Protein AF-A0A928JJK1-F1 (afdb_monomer)

Nearest PDB structures (foldseek):
  7rft-assembly2_B  TM=6.953E-01  e=6.277E-17  Ruminococcus bromii L2-63
  4uyq-assembly1_B  TM=9.330E-01  e=3.272E-03  Acetivibrio cellulolyticus
  2ha1-assembly1_A  TM=5.913E-01  e=6.441E+00  Homo sapiens

Foldseek 3Di:
DDDDDDDDDDDDDDDDDDDDDDDDDDDPPLDQDPFQKEKEQADCVLPDFDWKFKWKDFPPDPDTLDPPPDPLGTWDDPDVRMTMHRNCVSRVDDFDPPTKMWIKMATPSGAIAAIWIDGSVNGSWYKYFPADWWQDQEDNVDIHTWIDTQPDDQQDTGHEWAQHLQQDTGGRHHPPPDALLVRLLCCQQPRPVSNCVPVPDFQAVSLVNSCQASVHALVSSVVSNVVSVHDGPHDHPPPDPDDDDDDDDDDDDDQDFQFACPLVPPLDNDLVSLVQLACVQVVNDPRRYPSSQRSQPQQPSSDSHNVSSVVSVCVNVVHDDPTHGGTDGPPPPVPDPPDPDD

Solvent-accessible surface area (backbone atoms only — not comparable to full-atom values): 20502 Å² total; per-residue (Å²): 136,89,86,80,89,82,89,83,83,90,78,84,86,87,86,87,81,92,79,90,80,94,74,96,65,93,65,80,81,83,72,74,60,95,58,66,22,42,33,37,43,60,50,77,92,68,59,93,65,90,45,46,25,53,47,43,31,49,65,96,58,95,59,57,71,61,63,87,82,31,84,56,21,51,42,46,79,76,54,90,57,30,32,36,38,50,48,43,86,46,60,69,50,82,79,51,83,97,46,59,27,34,38,31,49,33,38,77,83,71,50,41,39,35,55,22,36,37,43,60,85,47,46,56,37,40,33,38,53,83,78,49,72,31,61,33,52,83,43,76,92,40,68,24,31,38,35,36,45,78,87,54,61,44,53,74,33,8,20,52,41,43,59,24,31,48,56,48,78,30,62,56,7,58,54,88,97,58,53,66,64,56,48,50,34,50,34,61,69,72,24,42,73,49,13,57,73,70,50,83,43,55,55,43,60,39,50,54,53,41,34,57,70,59,70,50,51,61,67,56,52,52,50,42,43,60,71,57,69,61,89,73,72,62,63,77,91,60,77,72,96,69,82,94,78,88,87,87,84,86,88,83,89,79,79,76,66,44,38,24,30,20,30,76,69,77,88,55,69,40,72,65,21,24,47,52,35,45,32,37,61,69,69,76,46,74,82,76,44,72,65,30,47,56,12,31,30,25,70,69,81,85,59,71,26,63,66,26,22,47,51,40,50,34,52,70,70,71,45,91,70,92,53,54,67,45,88,38,68,73,61,77,67,79,73,53,78,80,73,89,76,133

Structure (mmCIF, N/CA/C/O backbone):
data_AF-A0A928JJK1-F1
#
_entry.id   AF-A0A928JJK1-F1
#
loop_
_atom_site.group_PDB
_atom_site.id
_atom_site.type_symbol
_atom_site.label_atom_id
_atom_site.label_alt_id
_atom_site.label_comp_id
_atom_site.label_asym_id
_atom_site.label_entity_id
_atom_site.label_seq_id
_atom_site.pdbx_PDB_ins_code
_atom_site.Cartn_x
_atom_site.Cartn_y
_atom_site.Cartn_z
_atom_site.occupancy
_atom_site.B_iso_or_equiv
_atom_site.auth_seq_id
_atom_site.auth_comp_id
_atom_site.auth_asym_id
_atom_site.auth_atom_id
_atom_site.pdbx_PDB_model_num
ATOM 1 N N . MET A 1 1 ? -34.591 48.785 33.394 1.00 37.41 1 MET A N 1
ATOM 2 C CA . MET A 1 1 ? -35.078 47.521 32.800 1.00 37.41 1 MET A CA 1
ATOM 3 C C . MET A 1 1 ? -33.920 46.884 32.051 1.00 37.41 1 MET A C 1
ATOM 5 O O . MET A 1 1 ? -33.318 47.550 31.222 1.00 37.41 1 MET A O 1
ATOM 9 N N . LYS A 1 2 ? -33.529 45.670 32.451 1.00 33.84 2 LYS A N 1
ATOM 10 C CA . LYS A 1 2 ? -32.431 44.891 31.858 1.00 33.84 2 LYS A CA 1
ATOM 11 C C . LYS A 1 2 ? -32.902 44.303 30.522 1.00 33.84 2 LYS A C 1
ATOM 13 O O . LYS A 1 2 ? -33.989 43.740 30.482 1.00 33.84 2 LYS A O 1
ATOM 18 N N . SER A 1 3 ? -32.097 44.431 29.471 1.00 33.44 3 SER A N 1
ATOM 19 C CA . SER A 1 3 ? -32.311 43.770 28.178 1.00 33.44 3 SER A CA 1
ATOM 20 C C . SER A 1 3 ? -31.405 42.541 28.102 1.00 33.44 3 SER A C 1
ATOM 22 O O . SER A 1 3 ? -30.181 42.663 28.148 1.00 33.44 3 SER A O 1
ATOM 24 N N . THR A 1 4 ? -32.028 41.368 28.054 1.00 40.34 4 THR A N 1
ATOM 25 C CA . THR A 1 4 ? -31.411 40.038 28.078 1.00 40.34 4 THR A CA 1
ATOM 26 C C . THR A 1 4 ? -31.043 39.587 26.662 1.00 40.34 4 THR A C 1
ATOM 28 O O . THR A 1 4 ? -31.808 39.785 25.726 1.00 40.34 4 THR A O 1
ATOM 31 N N . LYS A 1 5 ? -29.864 38.969 26.532 1.00 42.44 5 LYS A N 1
ATOM 32 C CA . LYS A 1 5 ? -29.339 38.293 25.335 1.00 42.44 5 LYS A CA 1
ATOM 33 C C . LYS A 1 5 ? -30.230 37.122 24.907 1.00 42.44 5 LYS A C 1
ATOM 35 O O . LYS A 1 5 ? -30.575 36.327 25.775 1.00 42.44 5 LYS A O 1
ATOM 40 N N . GLN A 1 6 ? -30.423 36.919 23.602 1.00 36.25 6 GLN A N 1
ATOM 41 C CA . GLN A 1 6 ? -30.540 35.582 23.003 1.00 36.25 6 GLN A CA 1
ATOM 42 C C . GLN A 1 6 ? -29.847 35.573 21.631 1.00 36.25 6 GLN A C 1
ATOM 44 O O . GLN A 1 6 ? -30.137 36.395 20.768 1.00 36.25 6 GLN A O 1
ATOM 49 N N . ILE A 1 7 ? -28.878 34.670 21.498 1.00 36.66 7 ILE A N 1
ATOM 50 C CA . ILE A 1 7 ? -28.162 34.300 20.275 1.00 36.66 7 ILE A CA 1
ATOM 51 C C . ILE A 1 7 ? -29.025 33.217 19.619 1.00 36.66 7 ILE A C 1
ATOM 53 O O . ILE A 1 7 ? -29.332 32.232 20.289 1.00 36.66 7 ILE A O 1
ATOM 57 N N . LEU A 1 8 ? -29.447 33.404 18.365 1.00 29.72 8 LEU A N 1
ATOM 58 C CA . LEU A 1 8 ? -30.178 32.384 17.609 1.00 29.72 8 LEU A CA 1
ATOM 59 C C . LEU A 1 8 ? -29.274 31.804 16.518 1.00 29.72 8 LEU A C 1
ATOM 61 O O . LEU A 1 8 ? -28.682 32.528 15.723 1.00 29.72 8 LEU A O 1
ATOM 65 N N . SER A 1 9 ? -29.163 30.483 16.585 1.00 32.84 9 SER A N 1
ATOM 66 C CA . SER A 1 9 ? -28.368 29.564 15.782 1.00 32.84 9 SER A CA 1
ATOM 67 C C . SER A 1 9 ? -28.876 29.487 14.335 1.00 32.84 9 SER A C 1
ATOM 69 O O . SER A 1 9 ? -30.084 29.434 14.105 1.00 32.84 9 SER A O 1
ATOM 71 N N . LEU A 1 10 ? -27.946 29.498 13.375 1.00 26.09 10 LEU A N 1
ATOM 72 C CA . LEU A 1 10 ? -28.189 29.206 11.962 1.00 26.09 10 LEU A CA 1
ATOM 73 C C . LEU A 1 10 ? -28.175 27.676 11.799 1.00 26.09 10 LEU A C 1
ATOM 75 O O . LEU A 1 10 ? -27.119 27.063 11.915 1.00 26.09 10 LEU A O 1
ATOM 79 N N . VAL A 1 11 ? -29.336 27.069 11.562 1.00 30.09 11 VAL A N 1
ATOM 80 C CA . VAL A 1 11 ? -29.454 25.679 11.100 1.00 30.09 11 VAL A CA 1
ATOM 81 C C . VAL A 1 11 ? -29.783 25.748 9.613 1.00 30.09 11 VAL A C 1
ATOM 83 O O . VAL A 1 11 ? -30.809 26.316 9.235 1.00 30.09 11 VAL A O 1
ATOM 86 N N . LEU A 1 12 ? -28.873 25.239 8.781 1.00 28.42 12 LEU A N 1
ATOM 87 C CA . LEU A 1 12 ? -29.050 25.124 7.338 1.00 28.42 12 LEU A CA 1
ATOM 88 C C . LEU A 1 12 ? -29.981 23.938 7.045 1.00 28.42 12 LEU A C 1
ATOM 90 O O . LEU A 1 12 ? -29.819 22.855 7.599 1.00 28.42 12 LEU A O 1
ATOM 94 N N . VAL A 1 13 ? -30.975 24.182 6.200 1.00 30.94 13 VAL A N 1
ATOM 95 C CA . VAL A 1 13 ? -31.976 23.221 5.733 1.00 30.94 13 VAL A CA 1
ATOM 96 C C . VAL A 1 13 ? -31.400 22.465 4.535 1.00 30.94 13 VAL A C 1
ATOM 98 O O . VAL A 1 13 ? -31.030 23.112 3.562 1.00 30.94 13 VAL A O 1
ATOM 101 N N . PHE A 1 14 ? -31.395 21.131 4.566 1.00 28.05 14 PHE A N 1
ATOM 102 C CA . PHE A 1 14 ? -31.404 20.308 3.353 1.00 28.05 14 PHE A CA 1
ATOM 103 C C . PHE A 1 14 ? -32.531 19.281 3.461 1.00 28.05 14 PHE A C 1
ATOM 105 O O . PHE A 1 14 ? -32.613 18.496 4.404 1.00 28.05 14 PHE A O 1
ATOM 112 N N . LEU A 1 15 ? -33.456 19.376 2.516 1.00 28.39 15 LEU A N 1
ATOM 113 C CA . LEU A 1 15 ? -34.646 18.558 2.344 1.00 28.39 15 LEU A CA 1
ATOM 114 C C . LEU A 1 15 ? -34.807 18.466 0.827 1.00 28.39 15 LEU A C 1
ATOM 116 O O . LEU A 1 15 ? -34.897 19.531 0.226 1.00 28.39 15 LEU A O 1
ATOM 120 N N . LEU A 1 16 ? -34.774 17.249 0.263 1.00 31.14 16 LEU A N 1
ATOM 121 C CA . LEU A 1 16 ? -35.253 16.771 -1.059 1.00 31.14 16 LEU A CA 1
ATOM 122 C C . LEU A 1 16 ? -34.473 15.469 -1.378 1.00 31.14 16 LEU A C 1
ATOM 124 O O . LEU A 1 16 ? -33.274 15.430 -1.153 1.00 31.14 16 LEU A O 1
ATOM 128 N N . ALA A 1 17 ? -35.025 14.352 -1.854 1.00 29.30 17 ALA A N 1
ATOM 129 C CA . ALA A 1 17 ? -36.394 13.913 -2.092 1.00 29.30 17 ALA A CA 1
ATOM 130 C C . ALA A 1 17 ? -36.401 12.365 -2.1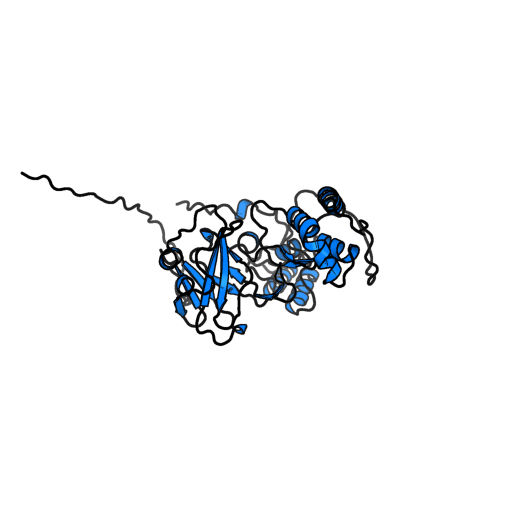48 1.00 29.30 17 ALA A C 1
ATOM 132 O O . ALA A 1 17 ? -35.468 11.749 -2.653 1.00 29.30 17 ALA A O 1
ATOM 133 N N . LEU A 1 18 ? -37.468 11.727 -1.653 1.00 37.25 18 LEU A N 1
ATOM 134 C CA . LEU A 1 18 ? -37.764 10.317 -1.936 1.00 37.25 18 LEU A CA 1
ATOM 135 C C . LEU A 1 18 ? -38.268 10.160 -3.380 1.00 37.25 18 LEU A C 1
ATOM 137 O O . LEU A 1 18 ? -39.211 10.860 -3.749 1.00 37.25 18 LEU A O 1
ATOM 141 N N . SER A 1 19 ? -37.825 9.124 -4.106 1.00 33.91 19 SER A N 1
ATOM 142 C CA . SER A 1 19 ? -38.730 8.403 -5.017 1.00 33.91 19 SER A CA 1
ATOM 143 C C . SER A 1 19 ? -38.376 6.910 -5.192 1.00 33.91 19 SER A C 1
ATOM 145 O O . SER A 1 19 ? -37.368 6.542 -5.773 1.00 33.91 19 SER A O 1
ATOM 147 N N . SER A 1 20 ? -39.254 6.073 -4.623 1.00 32.34 20 SER A N 1
ATOM 148 C CA . SER A 1 20 ? -39.747 4.755 -5.076 1.00 32.34 20 SER A CA 1
ATOM 149 C C . SER A 1 20 ? -38.819 3.739 -5.772 1.00 32.34 20 SER A C 1
ATOM 151 O O . SER A 1 20 ? -38.505 3.904 -6.942 1.00 32.34 20 SER A O 1
ATOM 153 N N . ILE A 1 21 ? -38.642 2.558 -5.161 1.00 35.97 21 ILE A N 1
ATOM 154 C CA . ILE A 1 21 ? -39.358 1.290 -5.458 1.00 35.97 21 ILE A CA 1
ATOM 155 C C . ILE A 1 21 ? -38.986 0.262 -4.374 1.00 35.97 21 ILE A C 1
ATOM 157 O O . ILE A 1 21 ? -37.836 0.138 -3.973 1.00 35.97 21 ILE A O 1
ATOM 161 N N . ALA A 1 22 ? -39.985 -0.462 -3.869 1.00 37.19 22 ALA A N 1
ATOM 162 C CA . ALA A 1 22 ? -39.809 -1.489 -2.853 1.00 37.19 22 ALA A CA 1
ATOM 163 C C . ALA A 1 22 ? -39.191 -2.770 -3.439 1.00 37.19 22 ALA A C 1
ATOM 165 O O . ALA A 1 22 ? -39.806 -3.407 -4.293 1.00 37.19 22 ALA A O 1
ATOM 166 N N . PHE A 1 23 ? -38.060 -3.206 -2.886 1.00 33.94 23 PHE A N 1
ATOM 167 C CA . PHE A 1 23 ? -37.719 -4.622 -2.761 1.00 33.94 23 PHE A CA 1
ATOM 168 C C . PHE A 1 23 ? -37.297 -4.889 -1.318 1.00 33.94 23 PHE A C 1
ATOM 170 O O . PHE A 1 23 ? -36.363 -4.293 -0.796 1.00 33.94 23 PHE A O 1
ATOM 177 N N . ALA A 1 24 ? -38.049 -5.765 -0.654 1.00 40.09 24 ALA A N 1
ATOM 178 C CA . ALA A 1 24 ? -37.734 -6.237 0.679 1.00 40.09 24 ALA A CA 1
ATOM 179 C C . ALA A 1 24 ? -36.565 -7.230 0.602 1.00 40.09 24 ALA A C 1
ATOM 181 O O . ALA A 1 24 ? -36.749 -8.387 0.229 1.00 40.09 24 ALA A O 1
ATOM 182 N N . ALA A 1 25 ? -35.384 -6.777 0.996 1.00 34.44 25 ALA A N 1
ATOM 183 C CA . ALA A 1 25 ? -34.340 -7.595 1.589 1.00 34.44 25 ALA A CA 1
ATOM 184 C C . ALA A 1 25 ? -33.798 -6.768 2.756 1.00 34.44 25 ALA A C 1
ATOM 186 O O . ALA A 1 25 ? -33.499 -5.592 2.575 1.00 34.44 25 ALA A O 1
ATOM 187 N N . SER A 1 26 ? -33.768 -7.328 3.966 1.00 38.78 26 SER A N 1
ATOM 188 C CA . SER A 1 26 ? -33.251 -6.623 5.138 1.00 38.78 26 SER A CA 1
ATOM 189 C C . SER A 1 26 ? -31.733 -6.467 5.013 1.00 38.78 26 SER A C 1
ATOM 191 O O . SER A 1 26 ? -30.975 -7.283 5.535 1.00 38.78 26 SER A O 1
ATOM 193 N N . ALA A 1 27 ? -31.297 -5.448 4.285 1.00 37.38 27 ALA A N 1
ATOM 194 C CA . ALA A 1 27 ? -30.062 -4.764 4.606 1.00 37.38 27 ALA A CA 1
ATOM 195 C C . ALA A 1 27 ? -30.396 -3.868 5.801 1.00 37.38 27 ALA A C 1
ATOM 197 O O . ALA A 1 27 ? -31.371 -3.118 5.759 1.00 37.38 27 ALA A O 1
ATOM 198 N N . GLU A 1 28 ? -29.673 -4.015 6.906 1.00 35.44 28 GLU A N 1
ATOM 199 C CA . GLU A 1 28 ? -29.695 -2.973 7.925 1.00 35.44 28 GLU A CA 1
ATOM 200 C C . GLU A 1 28 ? -29.196 -1.697 7.243 1.00 35.44 28 GLU A C 1
ATOM 202 O O . GLU A 1 28 ? -28.079 -1.677 6.727 1.00 35.44 28 GLU A O 1
ATOM 207 N N . ASP A 1 29 ? -30.054 -0.679 7.155 1.00 34.62 29 ASP A N 1
ATOM 208 C CA . ASP A 1 29 ? -29.691 0.625 6.610 1.00 34.62 29 ASP A CA 1
ATOM 209 C C . ASP A 1 29 ? -28.490 1.154 7.407 1.00 34.62 29 ASP A C 1
ATOM 211 O O . ASP A 1 29 ? -28.620 1.560 8.566 1.00 34.62 29 ASP A O 1
ATOM 215 N N . PHE A 1 30 ? -27.302 1.113 6.802 1.00 37.28 30 PHE A N 1
ATOM 216 C CA . PHE A 1 30 ? -26.116 1.762 7.337 1.00 37.28 30 PHE A CA 1
ATOM 217 C C . PHE A 1 30 ? -26.366 3.270 7.308 1.00 37.28 30 PHE A C 1
ATOM 219 O O . PHE A 1 30 ? -26.290 3.909 6.262 1.00 37.28 30 PHE A O 1
ATOM 226 N N . THR A 1 31 ? -26.717 3.847 8.455 1.00 39.50 31 THR A N 1
ATOM 227 C CA . THR A 1 31 ? -26.729 5.299 8.641 1.00 39.50 31 THR A CA 1
ATOM 228 C C . THR A 1 31 ? -25.301 5.744 8.959 1.00 39.50 31 THR A C 1
ATOM 230 O O . THR A 1 31 ? -24.805 5.363 10.027 1.00 39.50 31 THR A O 1
ATOM 233 N N . PRO A 1 32 ? -24.628 6.535 8.099 1.00 42.56 32 PRO A N 1
ATOM 234 C CA . PRO A 1 32 ? -23.311 7.071 8.412 1.00 42.56 32 PRO A CA 1
ATOM 235 C C . PRO A 1 32 ? -23.373 7.848 9.727 1.00 42.56 32 PRO A C 1
ATOM 237 O O . PRO A 1 32 ? -24.248 8.692 9.932 1.00 42.56 32 PRO A O 1
ATOM 240 N N . SER A 1 33 ? -22.469 7.527 10.645 1.00 46.31 33 SER A N 1
ATOM 241 C CA . SER A 1 33 ? -22.295 8.276 11.887 1.00 46.31 33 SER A CA 1
ATOM 242 C C . SER A 1 33 ? -21.946 9.734 11.557 1.00 46.31 33 SER A C 1
ATOM 244 O O . SER A 1 33 ? -21.007 9.979 10.809 1.00 46.31 33 SER A O 1
ATOM 246 N N . GLU A 1 34 ? -22.644 10.703 12.160 1.00 55.44 34 GLU A N 1
ATOM 247 C CA . GLU A 1 34 ? -22.288 12.135 12.086 1.00 55.44 34 GLU A CA 1
ATOM 248 C C . GLU A 1 34 ? -20.885 12.436 12.673 1.00 55.44 34 GLU A C 1
ATOM 250 O O . GLU A 1 34 ? -20.353 13.531 12.491 1.00 55.44 34 GLU A O 1
ATOM 255 N N . GLU A 1 35 ? -20.266 11.486 13.390 1.00 64.38 35 GLU A N 1
ATOM 256 C CA . GLU A 1 35 ? -18.884 11.584 13.872 1.00 64.38 35 GLU A CA 1
ATOM 257 C C . GLU A 1 35 ? -17.872 10.997 12.859 1.00 64.38 35 GLU A C 1
ATOM 259 O O . GLU A 1 35 ? -18.122 9.914 12.325 1.00 64.38 35 GLU A O 1
ATOM 264 N N . PRO A 1 36 ? -16.694 11.632 12.664 1.00 76.94 36 PRO A N 1
ATOM 265 C CA . PRO A 1 36 ? -15.622 11.150 11.789 1.00 76.94 36 PRO A CA 1
ATOM 266 C C . PRO A 1 36 ? -14.987 9.876 12.368 1.00 76.94 36 PRO A C 1
ATOM 268 O O . PRO A 1 36 ? -14.093 9.921 13.226 1.00 76.94 36 PRO A O 1
ATOM 271 N N . VAL A 1 37 ? -15.504 8.730 11.935 1.00 92.62 37 VAL A N 1
ATOM 272 C CA . VAL A 1 37 ? -15.169 7.400 12.449 1.00 92.62 37 VAL A CA 1
ATOM 273 C C . VAL A 1 37 ? -14.596 6.553 11.323 1.00 92.62 37 VAL A C 1
ATOM 275 O O . VAL A 1 37 ? -15.135 6.551 10.228 1.00 92.62 37 VAL A O 1
ATOM 278 N N . LEU A 1 38 ? -13.533 5.802 11.598 1.00 97.50 38 LEU A N 1
ATOM 279 C CA . LEU A 1 38 ? -13.079 4.722 10.720 1.00 97.50 38 LEU A CA 1
ATOM 280 C C . LEU A 1 38 ? -13.582 3.389 11.267 1.00 97.50 38 LEU A C 1
ATOM 282 O O . LEU A 1 38 ? -13.521 3.170 12.482 1.00 97.50 38 LEU A O 1
ATOM 286 N N . TYR A 1 39 ? -14.030 2.495 10.394 1.00 97.75 39 TYR A N 1
ATOM 287 C CA . TYR A 1 39 ? -14.386 1.128 10.758 1.00 97.75 39 TYR A CA 1
ATOM 288 C C . TYR A 1 39 ? -13.338 0.142 10.243 1.00 97.75 39 TYR A C 1
ATOM 290 O O . TYR A 1 39 ? -12.659 0.395 9.251 1.00 97.75 39 TYR A O 1
ATOM 298 N N . PHE A 1 40 ? -13.204 -0.992 10.924 1.00 98.31 40 PHE A N 1
ATOM 299 C CA . PHE A 1 40 ? -12.335 -2.088 10.517 1.00 98.31 40 PHE A CA 1
ATOM 300 C C . PHE A 1 40 ? -13.012 -3.430 10.769 1.00 98.31 40 PHE A C 1
ATOM 302 O O . PHE A 1 40 ? -13.473 -3.705 11.882 1.00 98.31 40 PHE A O 1
ATOM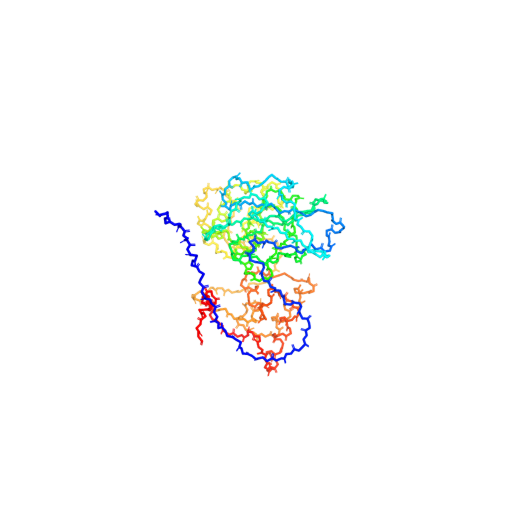 309 N N . GLU A 1 41 ? -13.046 -4.257 9.732 1.00 95.69 41 GLU A N 1
ATOM 310 C CA . GLU A 1 41 ? -13.459 -5.651 9.795 1.00 95.69 41 GLU A CA 1
ATOM 311 C C . GLU A 1 41 ? -12.224 -6.538 9.973 1.00 95.69 41 GLU A C 1
ATOM 313 O O . GLU A 1 41 ? -11.359 -6.629 9.101 1.00 95.69 41 GLU A O 1
ATOM 318 N N . VAL A 1 42 ? -12.133 -7.178 11.138 1.00 94.19 42 VAL A N 1
ATOM 319 C CA . VAL A 1 42 ? -11.027 -8.066 11.490 1.00 94.19 42 VAL A CA 1
ATOM 320 C C . VAL A 1 42 ? -11.132 -9.340 10.652 1.00 94.19 42 VAL A C 1
ATOM 322 O O . VAL A 1 42 ? -12.146 -10.035 10.744 1.00 94.19 42 VAL A O 1
ATOM 325 N N . PRO A 1 43 ? -10.095 -9.698 9.880 1.00 88.31 43 PRO A N 1
ATOM 326 C CA . PRO A 1 43 ? -10.142 -10.903 9.070 1.00 88.31 43 PRO A CA 1
ATOM 327 C C . PRO A 1 43 ? -10.002 -12.158 9.939 1.00 88.31 43 PRO A C 1
ATOM 329 O O . PRO A 1 43 ? -9.292 -12.173 10.947 1.00 88.31 43 PRO A O 1
ATOM 332 N N . GLU A 1 44 ? -10.642 -13.250 9.518 1.00 86.69 44 GLU A N 1
ATOM 333 C CA . GLU A 1 44 ? -10.688 -14.508 10.282 1.00 86.69 44 GLU A CA 1
ATOM 334 C C . GLU A 1 44 ? -9.294 -15.062 10.623 1.00 86.69 44 GLU A C 1
ATOM 336 O O . GLU A 1 44 ? -9.087 -15.655 11.683 1.00 86.69 44 GLU A O 1
ATOM 341 N N . ASN A 1 45 ? -8.307 -14.838 9.749 1.00 85.12 45 ASN A N 1
ATOM 342 C CA . ASN A 1 45 ? -6.939 -15.319 9.934 1.00 85.12 45 ASN A CA 1
ATOM 343 C C . ASN A 1 45 ? -6.181 -14.622 11.081 1.00 85.12 45 ASN A C 1
ATOM 345 O O . ASN A 1 45 ? -5.085 -15.065 11.423 1.00 85.12 45 ASN A O 1
ATOM 349 N N . TRP A 1 46 ? -6.735 -13.571 11.696 1.00 92.06 46 TRP A N 1
ATOM 350 C CA . TRP A 1 46 ? -6.179 -12.969 12.917 1.00 92.06 46 TRP A CA 1
ATOM 351 C C . TRP A 1 46 ? -6.548 -13.744 14.187 1.00 92.06 46 TRP A C 1
ATOM 353 O O . TRP A 1 46 ? -5.943 -13.511 15.236 1.00 92.06 46 TRP A O 1
ATOM 363 N N . GLY A 1 47 ? -7.481 -14.696 14.087 1.00 89.62 47 GLY A N 1
ATOM 364 C CA . GLY A 1 47 ? -7.926 -15.524 15.201 1.00 89.62 47 GLY A CA 1
ATOM 365 C C . GLY A 1 47 ? -8.681 -14.732 16.269 1.00 89.62 47 GLY A C 1
ATOM 366 O O . GLY A 1 47 ? -9.328 -13.723 15.992 1.00 89.62 47 GLY A O 1
ATOM 367 N N . GLU A 1 48 ? -8.617 -15.208 17.513 1.00 92.06 48 GLU A N 1
ATOM 368 C CA . GLU A 1 48 ? -9.268 -14.541 18.641 1.00 92.06 48 GLU A CA 1
ATOM 369 C C . GLU A 1 48 ? -8.481 -13.294 19.069 1.00 92.06 48 GLU A C 1
ATOM 371 O O . GLU A 1 48 ? -7.434 -13.386 19.711 1.00 92.06 48 GLU A O 1
ATOM 376 N N . VAL A 1 49 ? -9.013 -12.119 18.736 1.00 94.00 49 VAL A N 1
ATOM 377 C CA . VAL A 1 49 ? -8.471 -10.815 19.143 1.00 94.00 49 VAL A CA 1
ATOM 378 C C . VAL A 1 49 ? -9.270 -10.243 20.314 1.00 94.00 49 VAL A C 1
ATOM 380 O O . VAL A 1 49 ? -10.500 -10.330 20.347 1.00 94.00 49 VAL A O 1
ATOM 383 N N . THR A 1 50 ? -8.602 -9.613 21.285 1.00 93.56 50 THR A N 1
ATOM 384 C CA . THR A 1 50 ? -9.303 -8.931 22.395 1.00 93.56 50 THR A CA 1
ATOM 385 C C . THR A 1 50 ? -9.281 -7.417 22.256 1.00 93.56 50 THR A C 1
ATOM 387 O O . THR A 1 50 ? -10.128 -6.716 22.823 1.00 93.56 50 THR A O 1
ATOM 390 N N . SER A 1 51 ? -8.303 -6.887 21.522 1.00 96.81 51 SER A N 1
ATOM 391 C CA . SER A 1 51 ? -8.141 -5.455 21.307 1.00 96.81 51 SER A CA 1
ATOM 392 C C . SER A 1 51 ? -7.676 -5.182 19.887 1.00 96.81 51 SER A C 1
ATOM 394 O O . SER A 1 51 ? -6.668 -5.726 19.456 1.00 96.81 51 SER A O 1
ATOM 396 N N . ILE A 1 52 ? -8.381 -4.275 19.216 1.00 98.56 52 ILE A N 1
ATOM 397 C CA . ILE A 1 52 ? -7.941 -3.660 17.966 1.00 98.56 52 ILE A CA 1
ATOM 398 C C . ILE A 1 52 ? -7.485 -2.235 18.259 1.00 98.56 52 ILE A C 1
ATOM 400 O O . ILE A 1 52 ? -8.058 -1.556 19.121 1.00 98.56 52 ILE A O 1
ATOM 404 N N . PHE A 1 53 ? -6.452 -1.798 17.555 1.00 98.69 53 PHE A N 1
ATOM 405 C CA . PHE A 1 53 ? -5.867 -0.471 17.635 1.00 98.69 53 PHE A CA 1
ATOM 406 C C . PHE A 1 53 ? -5.836 0.172 16.249 1.00 98.69 53 PHE A C 1
ATOM 408 O O . PHE A 1 53 ? -5.676 -0.526 15.250 1.00 98.69 53 PHE A O 1
ATOM 415 N N . CYS A 1 54 ? -5.968 1.494 16.212 1.00 98.38 54 CYS A N 1
ATOM 416 C CA . CYS A 1 54 ? -5.895 2.323 15.016 1.00 98.38 54 CYS A CA 1
ATOM 417 C C . CYS A 1 54 ? -4.761 3.342 15.195 1.00 98.38 54 CYS A C 1
ATOM 419 O O . CYS A 1 54 ? -4.862 4.249 16.028 1.00 98.38 54 CYS A O 1
ATOM 421 N N . HIS A 1 55 ? -3.664 3.145 14.465 1.00 98.31 55 HIS A N 1
ATOM 422 C CA . HIS A 1 55 ? -2.488 4.013 14.485 1.00 98.31 55 HIS A CA 1
ATOM 423 C C . HIS A 1 55 ? -2.521 4.943 13.275 1.00 98.31 55 HIS A C 1
ATOM 425 O O . HIS A 1 55 ? -2.574 4.454 12.154 1.00 98.31 55 HIS A O 1
ATOM 431 N N . ILE A 1 56 ? -2.498 6.260 13.499 1.00 98.31 56 ILE A N 1
ATOM 432 C CA . ILE A 1 56 ? -2.692 7.276 12.452 1.00 98.31 56 ILE A CA 1
ATOM 433 C C . ILE A 1 56 ? -1.545 8.288 12.456 1.00 98.31 56 ILE A C 1
ATOM 435 O O . ILE A 1 56 ? -1.125 8.754 13.524 1.00 98.31 56 ILE A O 1
ATOM 439 N N . TRP A 1 57 ? -1.099 8.674 11.262 1.00 97.62 57 TRP A N 1
ATOM 440 C CA . TRP A 1 57 ? -0.177 9.785 11.027 1.00 97.62 57 TRP A CA 1
ATOM 441 C C . TRP A 1 57 ? -0.492 10.503 9.709 1.00 97.62 57 TRP A C 1
ATOM 443 O O . TRP A 1 57 ? -1.140 9.949 8.824 1.00 97.62 57 TRP A O 1
ATOM 453 N N . GLU A 1 58 ? -0.046 11.751 9.582 1.00 97.38 58 GLU A N 1
ATOM 454 C CA . GLU A 1 58 ? -0.101 12.493 8.317 1.00 97.38 58 GLU A CA 1
ATOM 455 C C . GLU A 1 58 ? 1.007 11.996 7.382 1.00 97.38 58 GLU A C 1
ATOM 457 O O . GLU A 1 58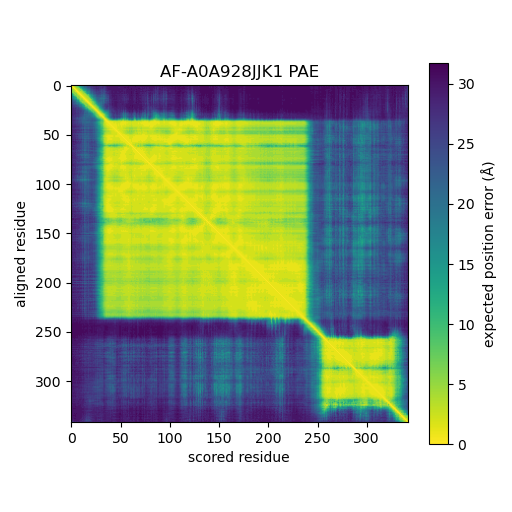 ? 2.160 11.853 7.813 1.00 97.38 58 GLU A O 1
ATOM 462 N N . TYR A 1 59 ? 0.680 11.727 6.116 1.00 95.38 59 TYR A N 1
ATOM 463 C CA . TYR A 1 59 ? 1.665 11.231 5.159 1.00 95.38 59 TYR A CA 1
ATOM 464 C C . TYR A 1 59 ? 2.798 12.250 4.954 1.00 95.38 59 TYR A C 1
ATOM 466 O O . TYR A 1 59 ? 2.564 13.444 4.796 1.00 95.38 59 TYR A O 1
ATOM 474 N N . GLY A 1 60 ? 4.048 11.781 4.974 1.00 90.12 60 GLY A N 1
ATOM 475 C CA . GLY A 1 60 ? 5.236 12.640 4.867 1.00 90.12 60 GLY A CA 1
ATOM 476 C C . GLY A 1 60 ? 5.658 13.337 6.169 1.00 90.12 60 GLY A C 1
ATOM 477 O O . GLY A 1 60 ? 6.706 13.984 6.201 1.00 90.12 60 GLY A O 1
ATOM 478 N N . SER A 1 61 ? 4.901 13.181 7.260 1.00 91.62 61 SER A N 1
ATOM 479 C CA . SER A 1 61 ? 5.277 13.693 8.582 1.00 91.62 61 SER A CA 1
ATOM 480 C C . SER A 1 61 ? 6.107 12.683 9.392 1.00 91.62 61 SER A C 1
ATOM 482 O O . SER A 1 61 ? 6.149 11.491 9.098 1.00 91.62 61 SER A O 1
ATOM 484 N N . THR A 1 62 ? 6.787 13.156 10.443 1.00 84.38 62 THR A N 1
ATOM 485 C CA . THR A 1 62 ? 7.609 12.318 11.342 1.00 84.38 62 THR A CA 1
ATOM 486 C C . THR A 1 62 ? 6.900 11.929 12.645 1.00 84.38 62 THR A C 1
ATOM 488 O O . THR A 1 62 ? 7.515 11.313 13.517 1.00 84.38 62 THR A O 1
ATOM 491 N N . GLY A 1 63 ? 5.628 12.303 12.814 1.00 91.00 63 GLY A N 1
ATOM 492 C CA . GLY A 1 63 ? 4.879 12.125 14.057 1.00 91.00 63 GLY A CA 1
ATOM 493 C C . GLY A 1 63 ? 3.526 11.458 13.840 1.00 91.00 63 GLY A C 1
ATOM 494 O O . GLY A 1 63 ? 2.885 11.648 12.815 1.00 91.00 63 GLY A O 1
ATOM 495 N N . SER A 1 64 ? 3.076 10.706 14.841 1.00 95.81 64 SER A N 1
ATOM 496 C CA . SER A 1 64 ? 1.761 10.065 14.869 1.00 95.81 64 SER A CA 1
ATOM 497 C C . SER A 1 64 ? 0.816 10.765 15.847 1.00 95.81 64 SER A C 1
ATOM 499 O O . SER A 1 64 ? 1.236 11.456 16.780 1.00 95.81 64 SER A O 1
ATOM 501 N N . PHE A 1 65 ? -0.489 10.555 15.677 1.00 96.25 65 PHE A N 1
ATOM 502 C CA . PHE A 1 65 ? -1.516 11.152 16.542 1.00 96.25 65 PHE A CA 1
ATOM 503 C C . PHE A 1 65 ? -1.496 10.590 17.971 1.00 96.25 65 PHE A C 1
ATOM 505 O O . PHE A 1 65 ? -1.943 11.240 18.925 1.00 96.25 65 PHE A O 1
ATOM 512 N N . ALA A 1 66 ? -0.998 9.366 18.131 1.00 97.06 66 ALA A N 1
ATOM 513 C CA . ALA A 1 66 ? -0.830 8.694 19.408 1.00 97.06 66 ALA A CA 1
ATOM 514 C C . ALA A 1 66 ? 0.351 7.712 19.362 1.00 97.06 66 ALA A C 1
ATOM 516 O O . ALA A 1 66 ? 0.900 7.409 18.304 1.00 97.06 66 ALA A O 1
ATOM 517 N N . ASN A 1 67 ? 0.764 7.241 20.541 1.00 97.38 67 ASN A N 1
ATOM 518 C CA . ASN A 1 67 ? 1.787 6.206 20.643 1.00 97.38 67 ASN A CA 1
ATOM 519 C C . ASN A 1 67 ? 1.198 4.845 20.258 1.00 97.38 67 ASN A C 1
ATOM 521 O O . ASN A 1 67 ? 0.096 4.516 20.716 1.00 97.38 67 ASN A O 1
ATOM 525 N N . TRP A 1 68 ? 2.008 4.051 19.556 1.00 97.19 68 TRP A N 1
ATOM 526 C CA . TRP A 1 68 ? 1.696 2.697 19.101 1.00 97.19 68 TRP A CA 1
ATOM 527 C C . TRP A 1 68 ? 1.018 1.830 20.170 1.00 97.19 68 TRP A C 1
ATOM 529 O O . TRP A 1 68 ? 1.527 1.679 21.288 1.00 97.19 68 TRP A O 1
ATOM 539 N N . GLN A 1 69 ? -0.144 1.283 19.814 1.00 97.06 69 GLN A N 1
ATOM 540 C CA . GLN A 1 69 ? -1.036 0.448 20.621 1.00 97.06 69 GLN A CA 1
ATOM 541 C C . GLN A 1 69 ? -1.349 1.013 22.015 1.00 97.06 69 GLN A C 1
ATOM 543 O O . GLN A 1 69 ? -1.635 0.293 22.977 1.00 97.06 69 GLN A O 1
ATOM 548 N N . SER A 1 70 ? -1.325 2.339 22.157 1.00 97.56 70 SER A N 1
ATOM 549 C CA . SER A 1 70 ? -1.714 2.986 23.406 1.00 97.56 70 SER A CA 1
ATOM 550 C C . SER A 1 70 ? -3.228 2.935 23.626 1.00 97.56 70 SER A C 1
ATOM 552 O O . SER A 1 70 ? -4.031 2.687 22.727 1.00 97.56 70 SER A O 1
ATOM 554 N N . LYS A 1 71 ? -3.666 3.279 24.842 1.00 97.31 71 LYS A N 1
ATOM 555 C CA . LYS A 1 71 ? -5.098 3.397 25.168 1.00 97.31 71 LYS A CA 1
ATOM 556 C C . LYS A 1 71 ? -5.852 4.373 24.246 1.00 97.31 71 LYS A C 1
ATOM 558 O O . LYS A 1 71 ? -7.061 4.220 24.076 1.00 97.31 71 LYS A O 1
ATOM 563 N N . LYS A 1 72 ? -5.161 5.371 23.680 1.00 97.50 72 LYS A N 1
ATOM 564 C CA . LYS A 1 72 ? -5.748 6.318 22.723 1.00 97.50 72 LYS A CA 1
ATOM 565 C C . LYS A 1 72 ? -6.014 5.681 21.359 1.00 97.50 72 LYS A C 1
ATOM 567 O O . LYS A 1 72 ? -6.903 6.145 20.668 1.00 97.50 72 LYS A O 1
ATOM 572 N N . GLU A 1 73 ? -5.318 4.616 20.989 1.00 98.12 73 GLU A N 1
ATOM 573 C CA . GLU A 1 73 ? -5.504 3.940 19.696 1.00 98.12 73 GLU A CA 1
ATOM 574 C C . GLU A 1 73 ? -6.547 2.827 19.755 1.00 98.12 73 GLU A C 1
ATOM 576 O O . GLU A 1 73 ? -7.030 2.387 18.723 1.00 98.12 73 GLU A O 1
ATOM 581 N N . LYS A 1 74 ? -6.937 2.380 20.955 1.00 98.25 74 LYS A N 1
ATOM 582 C CA . LYS A 1 74 ? -7.862 1.254 21.112 1.00 98.25 74 LYS A CA 1
ATOM 583 C C . LYS A 1 74 ? -9.241 1.549 20.502 1.00 98.25 74 LYS A C 1
ATOM 585 O O . LYS A 1 74 ? -9.929 2.467 20.959 1.00 98.25 74 LYS A O 1
ATOM 590 N N . CYS A 1 75 ? -9.657 0.722 19.549 1.00 98.31 75 CYS A N 1
ATOM 591 C CA . CYS A 1 75 ? -10.960 0.760 18.891 1.00 98.31 75 CYS A CA 1
ATOM 592 C C . CYS A 1 75 ? -12.097 0.300 19.821 1.00 98.31 75 CYS A C 1
ATOM 594 O O . CYS A 1 75 ? -11.876 -0.330 20.863 1.00 98.31 75 CYS A O 1
ATOM 596 N N . THR A 1 76 ? -13.329 0.636 19.452 1.00 97.44 76 THR A N 1
ATOM 597 C CA . THR A 1 76 ? -14.563 0.168 20.099 1.00 97.44 76 THR A CA 1
ATOM 598 C C . THR A 1 76 ? -15.093 -1.038 19.325 1.00 97.44 76 THR A C 1
ATOM 600 O O . THR A 1 76 ? -15.144 -0.979 18.106 1.00 97.44 76 THR A O 1
ATOM 603 N N . LYS A 1 77 ? -15.456 -2.136 20.002 1.00 95.69 77 LYS A N 1
ATOM 604 C CA . LYS A 1 77 ? -16.120 -3.277 19.348 1.00 95.69 77 LYS A CA 1
ATOM 605 C C . LYS A 1 77 ? -17.590 -2.917 19.121 1.00 95.69 77 LYS A C 1
ATOM 607 O O . LYS A 1 77 ? -18.271 -2.619 20.102 1.00 95.69 77 LYS A O 1
ATOM 612 N N . GLU A 1 78 ? -18.046 -2.953 17.874 1.00 93.31 78 GLU A N 1
ATOM 613 C CA . GLU A 1 78 ? -19.434 -2.645 17.493 1.00 93.31 78 GLU A CA 1
ATOM 614 C C . GLU A 1 78 ? -20.268 -3.927 17.392 1.00 93.31 78 GLU A C 1
ATOM 616 O O . GLU A 1 78 ? -21.333 -4.047 17.996 1.00 93.31 78 GLU A O 1
ATOM 621 N N . SER A 1 79 ? -19.729 -4.931 16.702 1.00 90.75 79 SER A N 1
ATOM 622 C CA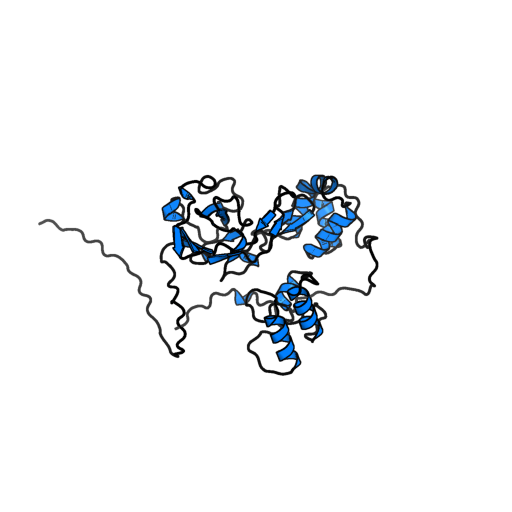 . SER A 1 79 ? -20.311 -6.266 16.558 1.00 90.75 79 SER A CA 1
ATOM 623 C C . SER A 1 79 ? -19.208 -7.326 16.543 1.00 90.75 79 SER A C 1
ATOM 625 O O . SER A 1 79 ? -18.037 -7.036 16.800 1.00 90.75 79 SER A O 1
ATOM 627 N N . GLU A 1 80 ? -19.560 -8.586 16.284 1.00 85.94 80 GLU A N 1
ATOM 628 C CA . GLU A 1 80 ? -18.542 -9.614 16.070 1.00 85.94 80 GLU A CA 1
ATOM 629 C C . GLU A 1 80 ? -17.699 -9.263 14.835 1.00 85.94 80 GLU A C 1
ATOM 631 O O . GLU A 1 80 ? -18.257 -8.904 13.802 1.00 85.94 80 GLU A O 1
ATOM 636 N N . GLY A 1 81 ? -16.370 -9.281 14.973 1.00 88.50 81 GLY A N 1
ATOM 637 C CA . GLY A 1 81 ? -15.429 -8.939 13.899 1.00 88.50 81 GLY A CA 1
ATOM 638 C C . GLY A 1 81 ? -15.324 -7.457 13.509 1.00 88.50 81 GLY A C 1
ATOM 639 O O . GLY A 1 81 ? -14.346 -7.100 12.865 1.00 88.50 81 GLY A O 1
ATOM 640 N N . VAL A 1 82 ? -16.242 -6.571 13.918 1.00 93.62 82 VAL A N 1
ATOM 641 C CA . VAL A 1 82 ? -16.263 -5.163 13.463 1.00 93.62 82 VAL A CA 1
ATOM 642 C C . VAL A 1 82 ? -15.945 -4.188 14.593 1.00 93.62 82 VAL A C 1
ATOM 644 O O . VAL A 1 82 ? -16.544 -4.223 15.675 1.00 93.62 82 VAL A O 1
ATOM 647 N N . TYR A 1 83 ? -15.005 -3.282 14.322 1.00 97.88 83 TYR A N 1
ATOM 648 C CA . TYR A 1 83 ? -14.506 -2.289 15.266 1.00 97.88 83 TYR A CA 1
ATOM 649 C C . TYR A 1 83 ? -14.560 -0.878 14.679 1.00 97.88 83 TYR A C 1
ATOM 651 O O . TYR A 1 83 ? -14.341 -0.695 13.489 1.00 97.88 83 TYR A O 1
ATOM 659 N N . SER A 1 84 ? -14.790 0.124 15.527 1.00 97.56 84 SER A N 1
ATOM 660 C CA . SER A 1 84 ? -14.820 1.540 15.152 1.00 97.56 84 SER A CA 1
ATOM 661 C C . SER A 1 84 ? -13.743 2.366 15.865 1.00 97.56 84 SER A C 1
ATOM 663 O O . SER A 1 84 ? -13.321 2.058 16.991 1.00 97.56 84 SER A O 1
ATOM 665 N N . TYR A 1 85 ? -13.315 3.462 15.240 1.00 97.88 85 TYR A N 1
ATOM 666 C CA . TYR A 1 85 ? -12.359 4.412 15.797 1.00 97.88 85 TYR A CA 1
ATOM 667 C C . TYR A 1 85 ? -12.754 5.870 15.518 1.00 97.88 85 TYR A C 1
ATOM 669 O O . TYR A 1 85 ? -12.600 6.371 14.410 1.00 97.88 85 TYR A O 1
ATOM 677 N N . SER A 1 86 ? -13.225 6.574 16.556 1.00 95.19 86 SER A N 1
ATOM 678 C CA . SER A 1 86 ? -13.509 8.021 16.514 1.00 95.19 86 SER A CA 1
ATOM 679 C C . SER A 1 86 ? -12.233 8.829 16.783 1.00 95.19 86 SER A C 1
ATOM 681 O O . SER A 1 86 ? -11.791 8.950 17.931 1.00 95.19 86 SER A O 1
ATOM 683 N N . ILE A 1 87 ? -11.629 9.383 15.730 1.00 94.00 87 ILE A N 1
ATOM 684 C CA . ILE A 1 87 ? -10.290 10.003 15.761 1.00 94.00 87 ILE A CA 1
ATOM 685 C C . ILE A 1 87 ? -10.252 11.200 16.719 1.00 94.00 87 ILE A C 1
ATOM 687 O O . ILE A 1 87 ? -9.412 11.258 17.628 1.00 94.00 87 ILE A O 1
ATOM 691 N N . ALA A 1 88 ? -11.211 12.117 16.572 1.00 91.50 88 ALA A N 1
ATOM 692 C CA . ALA A 1 88 ? -11.299 13.335 17.372 1.00 91.50 88 ALA A CA 1
ATOM 693 C C . ALA A 1 88 ? -11.514 13.031 18.858 1.00 91.50 88 ALA A C 1
ATOM 695 O O . ALA A 1 88 ? -10.829 13.577 19.722 1.00 91.50 88 ALA A O 1
ATOM 696 N N . LYS A 1 89 ? -12.403 12.087 19.180 1.00 92.12 89 LYS A N 1
ATOM 697 C CA . LYS A 1 89 ? -12.682 11.691 20.567 1.00 92.12 89 LYS A CA 1
ATOM 698 C C . LYS A 1 89 ? -11.485 11.024 21.242 1.00 92.12 89 LYS A C 1
ATOM 700 O O . LYS A 1 89 ? -11.300 11.145 22.453 1.00 92.12 89 LYS A O 1
ATOM 705 N N . ARG A 1 90 ? -10.694 10.278 20.473 1.00 93.81 90 ARG A N 1
ATOM 706 C CA . ARG A 1 90 ? -9.572 9.478 20.972 1.00 93.81 90 ARG A CA 1
ATOM 707 C C . ARG A 1 90 ? -8.284 10.283 21.110 1.00 93.81 90 ARG A C 1
ATOM 709 O O . ARG A 1 90 ? -7.529 10.070 22.065 1.00 93.81 90 ARG A O 1
ATOM 716 N N . THR A 1 91 ? -8.041 11.206 20.185 1.00 93.19 91 THR A N 1
ATOM 717 C CA . THR A 1 91 ? -6.751 11.901 20.061 1.00 93.19 91 THR A CA 1
ATOM 718 C C . THR A 1 91 ? -6.851 13.419 20.186 1.00 93.19 91 THR A C 1
ATOM 720 O O . THR A 1 91 ? -5.878 14.037 20.609 1.00 93.19 91 THR A O 1
ATOM 723 N N . GLY A 1 92 ? -8.017 14.005 19.902 1.00 91.19 92 GLY A N 1
ATOM 724 C CA . GLY A 1 92 ? -8.224 15.451 19.810 1.00 91.19 92 GLY A CA 1
ATOM 725 C C . GLY A 1 92 ? -7.900 16.052 18.438 1.00 91.19 92 GLY A C 1
ATOM 726 O O . GLY A 1 92 ? -8.094 17.252 18.272 1.00 91.19 92 GLY A O 1
ATOM 727 N N . HIS A 1 93 ? -7.424 15.254 17.476 1.00 92.38 93 HIS A N 1
ATOM 728 C CA . HIS A 1 93 ? -7.130 15.709 16.115 1.00 92.38 93 HIS A CA 1
ATOM 729 C C . HIS A 1 93 ? -8.378 15.678 15.229 1.00 92.38 93 HIS A C 1
ATOM 731 O O . HIS A 1 93 ? -9.258 14.834 15.409 1.00 92.38 93 HIS A O 1
ATOM 737 N N . ALA A 1 94 ? -8.422 16.584 14.257 1.00 91.25 94 ALA A N 1
ATOM 738 C CA . ALA A 1 94 ? -9.336 16.523 13.125 1.00 91.25 94 ALA A CA 1
ATOM 739 C C . ALA A 1 94 ? -8.584 16.001 11.893 1.00 91.25 94 ALA A C 1
ATOM 741 O O . ALA A 1 94 ? -7.359 16.096 11.835 1.00 91.25 94 ALA A O 1
ATOM 742 N N . ILE A 1 95 ? -9.326 15.450 10.938 1.00 93.88 95 ILE A N 1
ATOM 743 C CA . ILE A 1 95 ? -8.813 15.114 9.608 1.00 93.88 95 ILE A CA 1
ATOM 744 C C . ILE A 1 95 ? -9.102 16.308 8.710 1.00 93.88 95 ILE A C 1
ATOM 746 O O . ILE A 1 95 ? -10.241 16.773 8.656 1.00 93.88 95 ILE A O 1
ATOM 750 N N . GLU A 1 96 ? -8.058 16.843 8.088 1.00 93.12 96 GLU A N 1
ATOM 751 C CA . GLU A 1 96 ? -8.140 18.052 7.274 1.00 93.12 96 GLU A CA 1
ATOM 752 C C . GLU A 1 96 ? -8.458 17.706 5.814 1.00 93.12 96 GLU A C 1
ATOM 754 O O . GLU A 1 96 ? -7.918 16.750 5.255 1.00 93.12 96 GLU A O 1
ATOM 759 N N . GLU A 1 97 ? -9.351 18.484 5.199 1.00 90.12 97 GLU A N 1
ATOM 760 C CA . GLU A 1 97 ? -9.709 18.345 3.785 1.00 90.12 97 GLU A CA 1
ATOM 761 C C . GLU A 1 97 ? -8.480 18.590 2.896 1.00 90.12 97 GLU A C 1
ATOM 763 O O . GLU A 1 97 ? -7.727 19.544 3.105 1.00 90.12 97 GLU A O 1
ATOM 768 N N . GLY A 1 98 ? -8.270 17.721 1.905 1.00 89.25 98 GLY A N 1
ATOM 769 C CA . GLY A 1 98 ? -7.112 17.781 1.007 1.00 89.25 98 GLY A CA 1
ATOM 770 C C . GLY A 1 98 ? -5.806 17.225 1.589 1.00 89.25 98 GLY A C 1
ATOM 771 O O . GLY A 1 98 ? -4.800 17.201 0.879 1.00 89.25 98 GLY A O 1
ATOM 772 N N . THR A 1 99 ? -5.803 16.745 2.836 1.00 94.50 99 THR A N 1
ATOM 773 C CA . THR A 1 99 ? -4.630 16.123 3.465 1.00 94.50 99 THR A CA 1
ATOM 774 C C . THR A 1 99 ? -4.726 14.599 3.409 1.00 94.50 99 THR A C 1
ATOM 776 O O . THR A 1 99 ? -5.752 14.011 3.755 1.00 94.50 99 THR A O 1
ATOM 779 N N . MET A 1 100 ? -3.632 13.949 2.997 1.00 97.06 100 MET A N 1
ATOM 780 C CA . MET A 1 100 ? -3.518 12.490 2.993 1.00 97.06 100 MET A CA 1
ATOM 781 C C . MET A 1 100 ? -2.931 11.991 4.314 1.00 97.06 100 MET A C 1
ATOM 783 O O . MET A 1 100 ? -1.864 12.429 4.753 1.00 97.06 100 MET A O 1
ATOM 787 N N . TYR A 1 101 ? -3.602 11.022 4.920 1.00 98.25 101 TYR A N 1
ATOM 788 C CA . TYR A 1 101 ? -3.174 10.356 6.140 1.00 98.25 101 TYR A CA 1
ATOM 789 C C . TYR A 1 101 ? -2.929 8.878 5.873 1.00 98.25 101 TYR A C 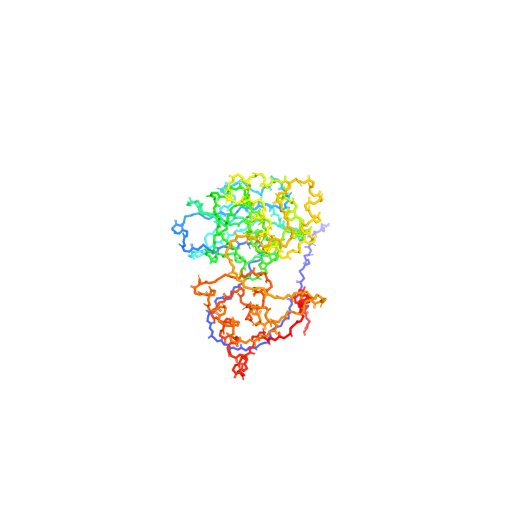1
ATOM 791 O O . TYR A 1 101 ? -3.372 8.312 4.877 1.00 98.25 101 TYR A O 1
ATOM 799 N N . CYS A 1 102 ? -2.205 8.249 6.784 1.00 98.12 102 CYS A N 1
ATOM 800 C CA . CYS A 1 102 ? -1.985 6.815 6.790 1.00 98.12 102 CYS A CA 1
ATOM 801 C C . CYS A 1 102 ? -2.586 6.220 8.056 1.00 98.12 102 CYS A C 1
ATOM 803 O O . CYS A 1 102 ? -2.559 6.845 9.124 1.00 98.12 102 CYS A O 1
ATOM 805 N N . VAL A 1 103 ? -3.095 4.999 7.943 1.00 98.56 103 VAL A N 1
ATOM 806 C CA . VAL A 1 103 ? -3.591 4.215 9.066 1.00 98.56 103 VAL A CA 1
ATOM 807 C C . VAL A 1 103 ? -3.020 2.801 9.042 1.00 98.56 103 VAL A C 1
ATOM 809 O O . VAL A 1 103 ? -2.899 2.176 7.990 1.00 98.56 103 VAL A O 1
ATOM 812 N N . ILE A 1 104 ? -2.697 2.284 10.227 1.00 98.25 104 ILE A N 1
ATOM 813 C CA . ILE A 1 104 ? -2.484 0.855 10.463 1.00 98.25 104 ILE A CA 1
ATOM 814 C C . ILE A 1 104 ? -3.515 0.384 11.481 1.00 98.25 104 ILE A C 1
ATOM 816 O O . ILE A 1 104 ? -3.585 0.906 12.601 1.00 98.25 104 ILE A O 1
ATOM 820 N N . PHE A 1 105 ? -4.271 -0.649 11.118 1.00 98.62 105 PHE A N 1
ATOM 821 C CA . PHE A 1 105 ? -5.045 -1.418 12.083 1.00 98.62 105 PHE A CA 1
ATOM 822 C C . PHE A 1 105 ? -4.182 -2.555 12.618 1.00 98.62 105 PHE A C 1
ATOM 824 O O . PHE A 1 105 ? -3.503 -3.246 11.859 1.00 98.62 105 PHE A O 1
ATOM 831 N N . SER A 1 106 ? -4.183 -2.759 13.933 1.00 98.38 106 SER A N 1
ATOM 832 C CA . SER A 1 106 ? -3.413 -3.834 14.564 1.00 98.38 106 SER A CA 1
ATOM 833 C C . SER A 1 106 ? -4.159 -4.480 15.722 1.00 98.38 106 SER A C 1
ATOM 835 O O . SER A 1 106 ? -5.052 -3.876 16.316 1.00 98.38 106 SER A O 1
ATOM 837 N N . ALA A 1 107 ? -3.789 -5.716 16.045 1.00 98.00 107 ALA A N 1
ATOM 838 C CA . ALA A 1 107 ? -4.354 -6.485 17.144 1.00 98.00 107 ALA A CA 1
ATOM 839 C C . ALA A 1 107 ? -3.350 -6.697 18.284 1.00 98.00 107 ALA A C 1
ATOM 841 O O . ALA A 1 107 ? -2.131 -6.604 18.114 1.00 98.00 107 ALA A O 1
ATOM 842 N N . ASP A 1 108 ? -3.868 -7.058 19.457 1.00 95.94 108 ASP A N 1
ATOM 843 C CA . ASP A 1 108 ? -3.083 -7.483 20.622 1.00 95.94 108 ASP A CA 1
ATOM 844 C C . ASP A 1 108 ? -2.329 -8.808 20.419 1.00 95.94 108 ASP A C 1
ATOM 846 O O . ASP A 1 108 ? -1.450 -9.151 21.208 1.00 95.94 108 ASP A O 1
ATOM 850 N N . THR A 1 109 ? -2.637 -9.529 19.343 1.00 95.06 109 THR A N 1
ATOM 851 C CA . THR A 1 109 ? -1.946 -10.749 18.910 1.00 95.06 109 THR A CA 1
ATOM 852 C C . THR A 1 109 ? -0.669 -10.471 18.110 1.00 95.06 109 THR A C 1
ATOM 854 O O . THR A 1 109 ? 0.112 -11.390 17.868 1.00 95.06 109 THR A O 1
ATOM 857 N N . GLY A 1 110 ? -0.433 -9.216 17.712 1.00 93.12 110 GLY A N 1
ATOM 858 C CA . GLY A 1 110 ? 0.687 -8.808 16.861 1.00 93.12 110 GLY A CA 1
ATOM 859 C C . GLY A 1 110 ? 0.364 -8.760 15.365 1.00 93.12 110 GLY A C 1
ATOM 860 O O . GLY A 1 110 ? 1.209 -8.314 14.591 1.00 93.12 110 GLY A O 1
ATOM 861 N N . SER A 1 111 ? -0.840 -9.170 14.951 1.00 94.38 111 SER A N 1
ATOM 862 C CA . SER A 1 111 ? -1.312 -8.984 13.574 1.00 94.38 111 SER A CA 1
ATOM 863 C C . SER A 1 111 ? -1.514 -7.503 13.253 1.00 94.38 111 SER A C 1
ATOM 865 O O . SER A 1 111 ? -1.948 -6.731 14.113 1.00 94.38 111 SER A O 1
ATOM 867 N N . GLN A 1 112 ? -1.219 -7.108 12.014 1.00 96.12 112 GLN A N 1
ATOM 868 C CA . GLN A 1 112 ? -1.409 -5.738 11.543 1.00 96.12 112 GLN A CA 1
ATOM 869 C C . GLN A 1 112 ? -1.659 -5.674 10.037 1.00 96.12 112 GLN A C 1
ATOM 871 O O . GLN A 1 112 ? -1.242 -6.561 9.281 1.00 96.12 112 GLN A O 1
ATOM 876 N N . THR A 1 113 ? -2.310 -4.597 9.612 1.00 96.94 113 THR A N 1
ATOM 877 C CA . THR A 1 113 ? -2.415 -4.235 8.202 1.00 96.94 113 THR A CA 1
ATOM 878 C C . THR A 1 113 ? -1.111 -3.621 7.708 1.00 96.94 113 THR A C 1
ATOM 880 O O . THR A 1 113 ? -0.283 -3.141 8.484 1.00 96.94 113 THR A O 1
ATOM 883 N N . TYR A 1 114 ? -0.929 -3.654 6.397 1.00 95.38 114 TYR A N 1
ATOM 884 C CA . TYR A 1 114 ? -0.009 -2.781 5.693 1.00 95.38 114 TYR A CA 1
ATOM 885 C C . TYR A 1 114 ? -0.511 -1.330 5.789 1.00 95.38 114 TYR A C 1
ATOM 887 O O . TYR A 1 114 ? -1.698 -1.105 6.049 1.00 95.38 114 TYR A O 1
ATOM 895 N N . ASP A 1 115 ? 0.386 -0.365 5.604 1.00 96.44 115 ASP A N 1
ATOM 896 C CA . ASP A 1 115 ? 0.070 1.062 5.644 1.00 96.44 115 ASP A CA 1
ATOM 897 C C . ASP A 1 115 ? -1.023 1.378 4.615 1.00 96.44 115 ASP A C 1
ATOM 899 O O . ASP A 1 115 ? -0.857 1.114 3.423 1.00 96.44 115 ASP A O 1
ATOM 903 N N . LEU A 1 116 ? -2.147 1.917 5.082 1.00 97.94 116 LEU A N 1
ATOM 904 C CA . LEU A 1 116 ? -3.334 2.191 4.277 1.00 97.94 116 LEU A CA 1
ATOM 905 C C . LEU A 1 116 ? -3.566 3.698 4.195 1.00 97.94 116 LEU A C 1
ATOM 907 O O . LEU A 1 116 ? -3.594 4.368 5.230 1.00 97.94 116 LEU A O 1
ATOM 911 N N . PHE A 1 117 ? -3.745 4.237 2.991 1.00 98.44 117 PHE A N 1
ATOM 912 C CA . PHE A 1 117 ? -4.075 5.649 2.827 1.00 98.44 117 PHE A CA 1
ATOM 913 C C . PHE A 1 117 ? -5.516 5.952 3.215 1.00 98.44 117 PHE A C 1
ATOM 915 O O . PHE A 1 117 ? -6.406 5.130 3.036 1.00 98.44 117 PHE A O 1
ATOM 922 N N . PHE A 1 118 ? -5.760 7.150 3.740 1.00 98.25 118 PHE A N 1
ATOM 923 C CA . PHE A 1 118 ? -7.111 7.664 3.923 1.00 98.25 118 PHE A CA 1
ATOM 924 C C . PHE A 1 118 ? -7.134 9.195 3.979 1.00 98.25 118 PHE A C 1
ATOM 926 O O . PHE A 1 118 ? -6.143 9.841 4.325 1.00 98.25 118 PHE A O 1
ATOM 933 N N . SER A 1 119 ? -8.292 9.774 3.680 1.00 96.62 119 SER A N 1
ATOM 934 C CA . SER A 1 119 ? -8.574 11.205 3.827 1.00 96.62 119 SER A CA 1
ATOM 935 C C . SER A 1 119 ? -9.936 11.411 4.499 1.00 96.62 119 SER A C 1
ATOM 937 O O . SER A 1 119 ? -10.509 10.481 5.078 1.00 96.62 119 SER A O 1
ATOM 939 N N . THR A 1 120 ? -10.477 12.630 4.422 1.00 94.25 120 THR A N 1
ATOM 940 C CA . THR A 1 120 ? -11.868 12.915 4.789 1.00 94.25 120 THR A CA 1
ATOM 941 C C . THR A 1 120 ? -12.877 12.020 4.067 1.00 94.25 120 THR A C 1
ATOM 943 O O . THR A 1 120 ? -13.912 11.714 4.652 1.00 94.25 120 THR A O 1
ATOM 946 N N . ASP A 1 121 ? -12.565 11.552 2.856 1.00 91.06 121 ASP A N 1
ATOM 947 C CA . ASP A 1 121 ? -13.478 10.755 2.024 1.00 91.06 121 ASP A CA 1
ATOM 948 C C . ASP A 1 121 ? -13.701 9.347 2.585 1.00 91.06 121 ASP A C 1
ATOM 950 O O . ASP A 1 121 ? -14.759 8.753 2.400 1.00 91.06 121 ASP A O 1
ATOM 954 N N . CYS A 1 122 ? -12.723 8.823 3.327 1.00 94.94 122 CYS A N 1
ATOM 955 C CA . CYS A 1 122 ? -12.802 7.498 3.940 1.00 94.94 122 CYS A CA 1
ATOM 956 C C . CYS A 1 122 ? -13.517 7.513 5.302 1.00 94.94 122 CYS A C 1
ATOM 958 O O . CYS A 1 122 ? -13.693 6.465 5.927 1.00 94.94 122 CYS A O 1
ATOM 960 N N . LEU A 1 123 ? -13.895 8.688 5.817 1.00 94.00 123 LEU A N 1
ATOM 961 C CA . LEU A 1 123 ? -14.591 8.797 7.096 1.00 94.00 123 LEU A CA 1
ATOM 962 C C . LEU A 1 123 ? -16.001 8.213 6.977 1.00 94.00 123 LEU A C 1
ATOM 964 O O . LEU A 1 123 ? -16.785 8.584 6.112 1.00 94.00 123 LEU A O 1
ATOM 968 N N . GLY A 1 124 ? -16.327 7.305 7.887 1.00 88.50 124 GLY A N 1
ATOM 969 C CA . GLY A 1 124 ? -17.538 6.497 7.849 1.00 88.50 124 GLY A CA 1
ATOM 970 C C . GLY A 1 124 ? -17.366 5.179 7.096 1.00 88.50 124 GLY A C 1
ATOM 971 O O . GLY A 1 124 ? -18.239 4.326 7.215 1.00 88.50 124 GLY A O 1
ATOM 972 N N . ASP A 1 125 ? -16.258 4.960 6.383 1.00 92.12 125 ASP A N 1
ATOM 973 C CA . ASP A 1 125 ? -16.037 3.713 5.653 1.00 92.12 125 ASP A CA 1
ATOM 974 C C . ASP A 1 125 ? -15.389 2.618 6.522 1.00 92.12 125 ASP A C 1
ATOM 976 O O . ASP A 1 125 ? -14.860 2.853 7.615 1.00 92.12 125 ASP A O 1
ATOM 980 N N . THR A 1 126 ? -15.464 1.384 6.030 1.00 92.62 126 THR A N 1
ATOM 981 C CA . THR A 1 126 ? -14.923 0.177 6.643 1.00 92.62 126 THR A CA 1
ATOM 982 C C . THR A 1 126 ? -13.721 -0.325 5.864 1.00 92.62 126 THR A C 1
ATOM 984 O O . THR A 1 126 ? -13.839 -0.708 4.702 1.00 92.62 126 THR A O 1
ATOM 987 N N . ALA A 1 127 ? -12.574 -0.389 6.534 1.00 93.81 127 ALA A N 1
ATOM 988 C CA . ALA A 1 127 ? -11.417 -1.111 6.043 1.00 93.81 127 ALA A CA 1
ATOM 989 C C . ALA A 1 127 ? -11.604 -2.624 6.248 1.00 93.81 127 ALA A C 1
ATOM 991 O O . ALA A 1 127 ? -12.099 -3.065 7.288 1.00 93.81 127 ALA A O 1
ATOM 992 N N . TYR A 1 128 ? -11.180 -3.427 5.280 1.00 92.50 128 TYR A N 1
ATOM 993 C CA . TYR A 1 128 ? -11.183 -4.888 5.333 1.00 92.50 128 TYR A CA 1
ATOM 994 C C . TYR A 1 128 ? -9.875 -5.438 4.763 1.00 92.50 128 TYR A C 1
ATOM 996 O O . TYR A 1 128 ? -9.221 -4.779 3.958 1.00 92.50 128 TYR A O 1
ATOM 1004 N N . CYS A 1 129 ? -9.499 -6.654 5.155 1.00 85.25 129 CYS A N 1
ATOM 1005 C CA . CYS A 1 129 ? -8.351 -7.349 4.576 1.00 85.25 129 CYS A CA 1
ATOM 1006 C C . CYS A 1 129 ? -8.805 -8.380 3.541 1.00 85.25 129 CYS A C 1
ATOM 1008 O O . CYS A 1 129 ? -9.700 -9.176 3.813 1.00 85.25 129 CYS A O 1
ATOM 1010 N N . ASP A 1 130 ? -8.136 -8.443 2.393 1.00 80.62 130 ASP A N 1
ATOM 1011 C CA . ASP A 1 130 ? -8.501 -9.358 1.299 1.00 80.62 130 ASP A CA 1
ATOM 1012 C C . ASP A 1 130 ? -7.727 -10.691 1.306 1.00 80.62 130 ASP A C 1
ATOM 1014 O O . ASP A 1 130 ? -7.847 -11.509 0.395 1.00 80.62 130 ASP A O 1
ATOM 1018 N N . GLY A 1 131 ? -6.901 -10.905 2.333 1.00 77.31 131 GLY A N 1
ATOM 1019 C CA . GLY A 1 131 ? -6.091 -12.112 2.493 1.00 77.31 131 GLY A CA 1
ATOM 1020 C C . GLY A 1 131 ? -4.675 -12.023 1.922 1.00 77.31 131 GLY A C 1
ATOM 1021 O O . GLY A 1 131 ? -3.843 -12.854 2.292 1.00 77.31 131 GLY A O 1
ATOM 1022 N N . ARG A 1 132 ? -4.350 -11.028 1.085 1.00 82.31 132 ARG A N 1
ATOM 1023 C CA . ARG A 1 132 ? -2.986 -10.855 0.565 1.00 82.31 132 ARG A CA 1
ATOM 1024 C C . ARG A 1 132 ? -2.037 -10.373 1.658 1.00 82.31 132 ARG A C 1
ATOM 1026 O O . ARG A 1 132 ? -2.409 -9.613 2.550 1.00 82.31 132 ARG A O 1
ATOM 1033 N N . MET A 1 133 ? -0.781 -10.794 1.549 1.00 83.38 133 MET A N 1
ATOM 1034 C CA . MET A 1 133 ? 0.312 -10.335 2.402 1.00 83.38 133 MET A CA 1
ATOM 1035 C C . MET A 1 133 ? 1.284 -9.519 1.558 1.00 83.38 133 MET A C 1
ATOM 1037 O O . MET A 1 133 ? 1.721 -9.977 0.503 1.00 83.38 133 MET A O 1
ATOM 1041 N N . TYR A 1 134 ? 1.638 -8.333 2.038 1.00 85.50 134 TYR A N 1
ATOM 1042 C CA . TYR A 1 134 ? 2.649 -7.478 1.432 1.00 85.50 134 TYR A CA 1
ATOM 1043 C C . TYR A 1 134 ? 3.925 -7.489 2.257 1.00 85.50 134 TYR A C 1
ATOM 1045 O O . TYR A 1 134 ? 3.890 -7.442 3.487 1.00 85.50 134 TYR A O 1
ATOM 1053 N N . GLU A 1 135 ? 5.057 -7.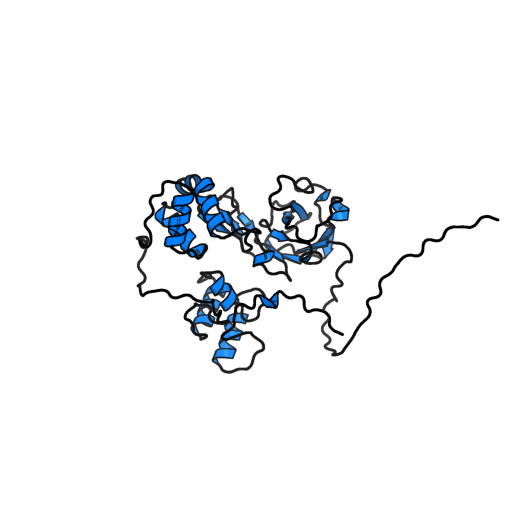577 1.566 1.00 85.19 135 GLU A N 1
ATOM 1054 C CA . GLU A 1 135 ? 6.380 -7.441 2.164 1.00 85.19 135 GLU A CA 1
ATOM 1055 C C . GLU A 1 135 ? 6.554 -6.024 2.710 1.00 85.19 135 GLU A C 1
ATOM 1057 O O . GLU A 1 135 ? 6.197 -5.045 2.059 1.00 85.19 135 GLU A O 1
ATOM 1062 N N . ASN A 1 136 ? 7.098 -5.908 3.919 1.00 82.56 136 ASN A N 1
ATOM 1063 C CA . ASN A 1 136 ? 7.362 -4.611 4.514 1.00 82.56 136 ASN A CA 1
ATOM 1064 C C . ASN A 1 136 ? 8.457 -3.866 3.714 1.00 82.56 136 ASN A C 1
ATOM 1066 O O . ASN A 1 136 ? 9.518 -4.443 3.460 1.00 82.56 136 ASN A O 1
ATOM 1070 N N . PRO A 1 137 ? 8.272 -2.572 3.391 1.00 79.06 137 PRO A N 1
ATOM 1071 C CA . PRO A 1 137 ? 9.233 -1.818 2.589 1.00 79.06 137 PRO A CA 1
ATOM 1072 C C . PRO A 1 137 ? 10.637 -1.732 3.188 1.00 79.06 137 PRO A C 1
ATOM 1074 O O . PRO A 1 137 ? 11.604 -1.580 2.449 1.00 79.06 137 PRO A O 1
ATOM 1077 N N . GLN A 1 138 ? 10.763 -1.830 4.513 1.00 75.25 138 GLN A N 1
ATOM 1078 C CA . GLN A 1 138 ? 12.008 -1.614 5.248 1.00 75.25 138 GLN A CA 1
ATOM 1079 C C . GLN A 1 138 ? 12.682 -2.911 5.722 1.00 75.25 138 GLN A C 1
ATOM 1081 O O . GLN A 1 138 ? 13.903 -2.933 5.889 1.00 75.25 138 GLN A O 1
ATOM 1086 N N . ASP A 1 139 ? 11.910 -3.970 5.976 1.00 79.75 139 ASP A N 1
ATOM 1087 C CA . ASP A 1 139 ? 12.395 -5.254 6.495 1.00 79.75 139 ASP A CA 1
ATOM 1088 C C . ASP A 1 139 ? 11.754 -6.414 5.730 1.00 79.75 139 ASP A C 1
ATOM 1090 O O . ASP A 1 139 ? 10.633 -6.827 6.026 1.00 79.75 139 ASP A O 1
ATOM 1094 N N . SER A 1 140 ? 12.498 -6.979 4.781 1.00 83.50 140 SER A N 1
ATOM 1095 C CA . SER A 1 140 ? 12.030 -8.064 3.912 1.00 83.50 140 SER A CA 1
ATOM 1096 C C . SER A 1 140 ? 11.715 -9.381 4.635 1.00 83.50 140 SER A C 1
ATOM 1098 O O . SER A 1 140 ? 11.150 -10.292 4.035 1.00 83.50 140 SER A O 1
ATOM 1100 N N . ASN A 1 141 ? 12.027 -9.507 5.932 1.00 81.75 141 ASN A N 1
ATOM 1101 C CA . ASN A 1 141 ? 11.610 -10.660 6.741 1.00 81.75 141 ASN A CA 1
ATOM 1102 C C . ASN A 1 141 ? 10.204 -10.496 7.329 1.00 81.75 141 ASN A C 1
ATOM 1104 O O . ASN A 1 141 ? 9.701 -11.410 7.989 1.00 81.75 141 ASN A O 1
ATOM 1108 N N . LYS A 1 142 ? 9.585 -9.327 7.151 1.00 84.81 142 LYS A N 1
ATOM 1109 C CA . LYS A 1 142 ? 8.261 -9.013 7.677 1.00 84.81 142 LYS A CA 1
ATOM 1110 C C . LYS A 1 142 ? 7.269 -8.845 6.547 1.00 84.81 142 LYS A C 1
ATOM 1112 O O . LYS A 1 142 ? 7.566 -8.281 5.500 1.00 84.81 142 LYS A O 1
ATOM 1117 N N . THR A 1 143 ? 6.053 -9.294 6.816 1.00 89.25 143 THR A N 1
ATOM 1118 C CA . THR A 1 143 ? 4.898 -9.034 5.969 1.00 89.25 143 THR A CA 1
ATOM 1119 C C . THR A 1 143 ? 3.782 -8.432 6.808 1.00 89.25 143 THR A C 1
ATOM 1121 O O . THR A 1 143 ? 3.734 -8.619 8.026 1.00 89.25 143 THR A O 1
ATOM 1124 N N . ALA A 1 144 ? 2.900 -7.688 6.158 1.00 90.25 144 ALA A N 1
ATOM 1125 C CA . ALA A 1 144 ? 1.684 -7.154 6.746 1.00 90.25 144 ALA A CA 1
ATOM 1126 C C . ALA A 1 144 ? 0.510 -7.424 5.805 1.00 90.25 144 ALA A C 1
ATOM 1128 O O . ALA A 1 144 ? 0.701 -7.608 4.601 1.00 90.25 144 ALA A O 1
ATOM 1129 N N . GLN A 1 145 ? -0.698 -7.500 6.351 1.00 87.25 145 GLN A N 1
ATOM 1130 C CA . GLN A 1 145 ? -1.854 -7.873 5.546 1.00 87.25 145 GLN A CA 1
ATOM 1131 C C . GLN A 1 145 ? -2.358 -6.685 4.731 1.00 87.25 145 GLN A C 1
ATOM 1133 O O . GLN A 1 145 ? -2.510 -5.589 5.266 1.00 87.25 145 GLN A O 1
ATOM 1138 N N . ALA A 1 146 ? -2.628 -6.889 3.448 1.00 86.31 146 ALA A N 1
ATOM 1139 C CA . ALA A 1 146 ? -3.232 -5.861 2.617 1.00 86.31 146 ALA A CA 1
ATOM 1140 C C . ALA A 1 146 ? -4.635 -5.526 3.147 1.00 86.31 146 ALA A C 1
ATOM 1142 O O . ALA A 1 146 ? -5.423 -6.434 3.424 1.00 86.31 146 ALA A O 1
ATOM 1143 N N . ALA A 1 147 ? -4.924 -4.233 3.291 1.00 90.56 147 ALA A N 1
ATOM 1144 C CA . ALA A 1 147 ? -6.228 -3.731 3.698 1.00 90.56 147 ALA A CA 1
ATOM 1145 C C . ALA A 1 147 ? -6.751 -2.721 2.677 1.00 90.56 147 ALA A C 1
ATOM 1147 O O . ALA A 1 147 ? -5.965 -2.030 2.046 1.00 90.56 147 ALA A O 1
ATOM 1148 N N . PHE A 1 148 ? -8.061 -2.638 2.510 1.00 91.88 148 PHE A N 1
ATOM 1149 C CA . PHE A 1 148 ? -8.721 -1.775 1.534 1.00 91.88 148 PHE A CA 1
ATOM 1150 C C . PHE A 1 148 ? -9.990 -1.202 2.147 1.00 91.88 148 PHE A C 1
ATOM 1152 O O . PHE A 1 148 ? -10.564 -1.804 3.052 1.00 91.88 148 PHE A O 1
ATOM 1159 N N . TRP A 1 149 ? -10.440 -0.058 1.652 1.00 89.25 149 TRP A N 1
ATOM 1160 C CA . TRP A 1 149 ? -11.729 0.522 2.017 1.00 89.25 149 TRP A CA 1
ATOM 1161 C C . TRP A 1 149 ? -12.835 -0.073 1.145 1.00 89.25 149 TRP A C 1
ATOM 1163 O O . TRP A 1 149 ? -12.641 -0.239 -0.057 1.00 89.25 149 TRP A O 1
ATOM 1173 N N . LYS A 1 150 ? -13.989 -0.411 1.730 1.00 81.94 150 LYS A N 1
ATOM 1174 C CA . LYS A 1 150 ? -15.092 -1.059 0.994 1.00 81.94 150 LYS A CA 1
ATOM 1175 C C . LYS A 1 150 ? -15.698 -0.185 -0.103 1.00 81.94 150 LYS A C 1
ATOM 1177 O O . LYS A 1 150 ? -16.251 -0.738 -1.048 1.00 81.94 150 LYS A O 1
ATOM 1182 N N . HIS A 1 151 ? -15.627 1.138 0.028 1.00 82.38 151 HIS A N 1
ATOM 1183 C CA . HIS A 1 151 ? -16.304 2.071 -0.872 1.00 82.38 151 HIS A CA 1
ATOM 1184 C C . HIS A 1 151 ? -15.375 3.167 -1.404 1.00 82.38 151 HIS A C 1
ATOM 1186 O O . HIS A 1 151 ? -15.856 4.216 -1.825 1.00 82.38 151 HIS A O 1
ATOM 1192 N N . GLN A 1 152 ? -14.057 2.947 -1.385 1.00 82.94 152 GLN A N 1
ATOM 1193 C CA . GLN A 1 152 ? -13.084 3.899 -1.923 1.00 82.94 152 GLN A CA 1
ATOM 1194 C C . GLN A 1 152 ? -12.193 3.254 -2.975 1.00 82.94 152 GLN A C 1
ATOM 1196 O O . GLN A 1 152 ? -11.900 2.060 -2.913 1.00 82.94 152 GLN A O 1
ATOM 1201 N N . ASP A 1 153 ? -11.712 4.076 -3.906 1.00 79.06 153 ASP A N 1
ATOM 1202 C CA . ASP A 1 153 ? -10.773 3.645 -4.935 1.00 79.06 153 ASP A CA 1
ATOM 1203 C C . ASP A 1 153 ? -9.450 3.157 -4.301 1.00 79.06 153 ASP A C 1
ATOM 1205 O O . ASP A 1 153 ? -8.744 3.945 -3.654 1.00 79.06 153 ASP A O 1
ATOM 1209 N N . PRO A 1 154 ? -9.064 1.881 -4.496 1.00 77.25 154 PRO A N 1
ATOM 1210 C CA . PRO A 1 154 ? -7.833 1.326 -3.946 1.00 77.25 154 PRO A CA 1
ATOM 1211 C C . PRO A 1 154 ? -6.556 1.926 -4.554 1.00 77.25 154 PRO A C 1
ATOM 1213 O O . PRO A 1 154 ? -5.474 1.700 -4.011 1.00 77.25 154 PRO A O 1
ATOM 1216 N N . LEU A 1 155 ? -6.631 2.676 -5.654 1.00 78.75 155 LEU A N 1
ATOM 1217 C CA . LEU A 1 155 ? -5.481 3.396 -6.212 1.00 78.75 155 LEU A CA 1
ATOM 1218 C C . LEU A 1 155 ? -5.270 4.772 -5.590 1.00 78.75 155 LEU A C 1
ATOM 1220 O O . LEU A 1 155 ? -4.159 5.298 -5.620 1.00 78.75 155 LEU A O 1
ATOM 1224 N N . THR A 1 156 ? -6.314 5.324 -4.985 1.00 81.81 156 THR A N 1
ATOM 1225 C CA . THR A 1 156 ? -6.239 6.590 -4.258 1.00 81.81 156 THR A CA 1
ATOM 1226 C C . THR A 1 156 ? -6.024 6.348 -2.763 1.00 81.81 156 THR A C 1
ATOM 1228 O O . THR A 1 156 ? -5.184 6.995 -2.138 1.00 81.81 156 THR A O 1
ATOM 1231 N N . TYR A 1 157 ? -6.741 5.378 -2.191 1.00 89.88 157 TYR A N 1
ATOM 1232 C CA . TYR A 1 157 ? -6.822 5.156 -0.744 1.00 89.88 157 TYR A CA 1
ATOM 1233 C C . TYR A 1 157 ? -6.457 3.730 -0.311 1.00 89.88 157 TYR A C 1
ATOM 1235 O O . TYR A 1 157 ? -6.729 3.333 0.816 1.00 89.88 157 TYR A O 1
ATOM 1243 N N . GLY A 1 158 ? -5.865 2.921 -1.188 1.00 90.94 158 GLY A N 1
ATOM 1244 C CA . GLY A 1 158 ? -5.412 1.575 -0.838 1.00 90.94 158 GLY A CA 1
ATOM 1245 C C . GLY A 1 158 ? -4.064 1.537 -0.104 1.00 90.94 158 GLY A C 1
ATOM 1246 O O . GLY A 1 158 ? -3.541 2.565 0.341 1.00 90.94 158 GLY A O 1
ATOM 1247 N N . PRO A 1 159 ? -3.489 0.332 0.047 1.00 93.56 159 PRO A N 1
ATOM 1248 C CA . PRO A 1 159 ? -2.163 0.141 0.609 1.00 93.56 159 PRO A CA 1
ATOM 1249 C C . PRO A 1 159 ? -1.115 0.938 -0.164 1.00 93.56 159 PRO A C 1
ATOM 1251 O O . PRO A 1 159 ? -1.114 0.911 -1.396 1.00 93.56 159 PRO A O 1
ATOM 1254 N N . ILE A 1 160 ? -0.209 1.611 0.538 1.00 94.50 160 ILE A N 1
ATOM 1255 C CA . ILE A 1 160 ? 0.767 2.511 -0.094 1.00 94.50 160 ILE A CA 1
ATOM 1256 C C . ILE A 1 160 ? 1.645 1.740 -1.090 1.00 94.50 160 ILE A C 1
ATOM 1258 O O . ILE A 1 160 ? 2.295 0.758 -0.724 1.00 94.50 160 ILE A O 1
ATOM 1262 N N . TYR A 1 161 ? 1.689 2.195 -2.343 1.00 91.12 161 TYR A N 1
ATOM 1263 C CA . TYR A 1 161 ? 2.518 1.599 -3.382 1.00 91.12 161 TYR A CA 1
ATOM 1264 C C . TYR A 1 161 ? 3.986 1.963 -3.175 1.00 91.12 161 TYR A C 1
ATOM 1266 O O . TYR A 1 161 ? 4.356 3.140 -3.152 1.00 91.12 161 TYR A O 1
ATOM 1274 N N . GLN A 1 162 ? 4.826 0.948 -2.983 1.00 91.38 162 GLN A N 1
ATOM 1275 C CA . GLN A 1 162 ? 6.236 1.100 -2.645 1.00 91.38 162 GLN A CA 1
ATOM 1276 C C . GLN A 1 162 ? 7.088 0.015 -3.296 1.00 91.38 162 GLN A C 1
ATOM 1278 O O . GLN A 1 162 ? 6.628 -1.098 -3.563 1.00 91.38 162 GLN A O 1
ATOM 1283 N N . ILE A 1 163 ? 8.370 0.335 -3.474 1.00 92.12 163 ILE A N 1
ATOM 1284 C CA . ILE A 1 163 ? 9.405 -0.650 -3.776 1.00 92.12 163 ILE A CA 1
ATOM 1285 C C . ILE A 1 163 ? 10.067 -1.057 -2.463 1.00 92.12 163 ILE A C 1
ATOM 1287 O O . ILE A 1 163 ? 10.509 -0.213 -1.679 1.00 92.12 163 ILE A O 1
ATOM 1291 N N . THR A 1 164 ? 10.122 -2.357 -2.211 1.00 91.19 164 THR A N 1
ATOM 1292 C CA . THR A 1 164 ? 10.641 -2.906 -0.966 1.00 91.19 164 THR A CA 1
ATOM 1293 C C . THR A 1 164 ? 12.164 -2.875 -0.918 1.00 91.19 164 THR A C 1
ATOM 1295 O O . THR A 1 164 ? 12.853 -2.732 -1.931 1.00 91.19 164 THR A O 1
ATOM 1298 N N . SER A 1 165 ? 12.716 -3.075 0.279 1.00 88.94 165 SER A N 1
ATOM 1299 C CA . SER A 1 165 ? 14.161 -3.099 0.528 1.00 88.94 165 SER A CA 1
ATOM 1300 C C . SER A 1 165 ? 14.944 -4.120 -0.314 1.00 88.94 165 SER A C 1
ATOM 1302 O O . SER A 1 165 ? 16.166 -4.001 -0.418 1.00 88.94 165 SER A O 1
ATOM 1304 N N . ILE A 1 166 ? 14.279 -5.117 -0.912 1.00 86.19 166 ILE A N 1
ATOM 1305 C CA . ILE A 1 166 ? 14.899 -6.113 -1.800 1.00 86.19 166 ILE A CA 1
ATOM 1306 C C . ILE A 1 166 ? 14.422 -6.038 -3.258 1.00 86.19 166 ILE A C 1
ATOM 1308 O O . ILE A 1 166 ? 14.720 -6.942 -4.036 1.00 86.19 166 ILE A O 1
ATOM 1312 N N . GLY A 1 167 ? 13.739 -4.957 -3.646 1.00 87.38 167 GLY A N 1
ATOM 1313 C CA . GLY A 1 167 ? 13.379 -4.695 -5.042 1.00 87.38 167 GLY A CA 1
ATOM 1314 C C . GLY A 1 167 ? 12.150 -5.462 -5.528 1.00 87.38 167 GLY A C 1
ATOM 1315 O O . GLY A 1 167 ? 12.089 -5.830 -6.698 1.00 87.38 167 GLY A O 1
ATOM 1316 N N . ASN A 1 168 ? 11.189 -5.726 -4.640 1.00 87.12 168 ASN A N 1
ATOM 1317 C CA . ASN A 1 168 ? 9.836 -6.148 -5.017 1.00 87.12 168 ASN A CA 1
ATOM 1318 C C . ASN A 1 168 ? 8.888 -4.940 -4.957 1.00 87.12 168 ASN A C 1
ATOM 1320 O O . ASN A 1 168 ? 9.213 -3.942 -4.318 1.00 87.12 168 ASN A O 1
ATOM 1324 N N . THR A 1 169 ? 7.712 -5.018 -5.578 1.00 87.75 169 THR A N 1
ATOM 1325 C CA . THR A 1 169 ? 6.662 -4.000 -5.417 1.00 87.75 169 THR A CA 1
ATOM 1326 C C . THR A 1 169 ? 5.585 -4.480 -4.445 1.00 87.75 169 THR A C 1
ATOM 1328 O O . THR A 1 169 ? 5.282 -5.673 -4.360 1.00 87.75 169 THR A O 1
ATOM 1331 N N . ALA A 1 170 ? 5.021 -3.552 -3.678 1.00 87.06 170 ALA A N 1
ATOM 1332 C CA . ALA A 1 170 ? 3.962 -3.810 -2.710 1.00 87.06 170 ALA A CA 1
ATOM 1333 C C . ALA A 1 170 ? 2.970 -2.647 -2.695 1.00 87.06 170 ALA A C 1
ATOM 1335 O O . ALA A 1 170 ? 3.378 -1.502 -2.843 1.00 87.06 170 ALA A O 1
ATOM 1336 N N . GLY A 1 171 ? 1.689 -2.947 -2.484 1.00 85.94 171 GLY A N 1
ATOM 1337 C CA . GLY A 1 171 ? 0.614 -1.959 -2.408 1.00 85.94 171 GLY A CA 1
ATOM 1338 C C . GLY A 1 171 ? -0.085 -1.663 -3.735 1.00 85.94 171 GLY A C 1
ATOM 1339 O O . GLY A 1 171 ? 0.115 -2.365 -4.726 1.00 85.94 171 GLY A O 1
ATOM 1340 N N . THR A 1 172 ? -0.944 -0.647 -3.730 1.00 84.94 172 THR A N 1
ATOM 1341 C CA . THR A 1 172 ? -1.774 -0.242 -4.876 1.00 84.94 172 THR A CA 1
ATOM 1342 C C . THR A 1 172 ? -1.859 1.269 -5.054 1.00 84.94 172 THR A C 1
ATOM 1344 O O . THR A 1 172 ? -1.946 1.726 -6.188 1.00 84.94 172 THR A O 1
ATOM 1347 N N . ALA A 1 173 ? -1.825 2.047 -3.969 1.00 84.12 173 ALA A N 1
ATOM 1348 C CA . ALA A 1 173 ? -2.056 3.483 -4.023 1.00 84.12 173 ALA A CA 1
ATOM 1349 C C . ALA A 1 173 ? -0.752 4.276 -4.089 1.00 84.12 173 ALA A C 1
ATOM 1351 O O . ALA A 1 173 ? 0.054 4.257 -3.155 1.00 84.12 173 ALA A O 1
ATOM 1352 N N . LEU A 1 174 ? -0.537 4.982 -5.196 1.00 83.56 174 LEU A N 1
ATOM 1353 C CA . LEU A 1 174 ? 0.666 5.781 -5.385 1.00 83.56 174 LEU A CA 1
ATOM 1354 C C . LEU A 1 174 ? 0.671 6.960 -4.401 1.00 83.56 174 LEU A C 1
ATOM 1356 O O . LEU A 1 174 ? -0.357 7.622 -4.239 1.00 83.56 174 LEU A O 1
ATOM 1360 N N . PRO A 1 175 ? 1.803 7.261 -3.744 1.00 87.31 175 PRO A N 1
ATOM 1361 C CA . PRO A 1 175 ? 1.864 8.421 -2.877 1.00 87.31 175 PRO A CA 1
ATOM 1362 C C . PRO A 1 175 ? 1.468 9.732 -3.579 1.00 87.31 175 PRO A C 1
ATOM 1364 O O . PRO A 1 175 ? 1.844 9.941 -4.737 1.00 87.31 175 PRO A O 1
ATOM 1367 N N . PRO A 1 176 ? 0.774 10.656 -2.886 1.00 84.06 176 PRO A N 1
ATOM 1368 C CA . PRO A 1 176 ? 0.353 11.919 -3.482 1.00 84.06 176 PRO A CA 1
ATOM 1369 C C . PRO A 1 176 ? 1.526 12.706 -4.076 1.00 84.06 176 PRO A C 1
ATOM 1371 O O . PRO A 1 176 ? 2.565 12.868 -3.433 1.00 84.06 176 PRO A O 1
ATOM 1374 N N . ASN A 1 177 ? 1.329 13.254 -5.278 1.00 84.88 177 ASN A N 1
ATOM 1375 C CA . ASN A 1 177 ? 2.327 14.041 -6.016 1.00 84.88 177 ASN A CA 1
ATOM 1376 C C . ASN A 1 177 ? 3.629 13.287 -6.341 1.00 84.88 177 ASN A C 1
ATOM 1378 O O . ASN A 1 177 ? 4.675 13.915 -6.504 1.00 84.88 177 ASN A O 1
ATOM 1382 N N . ARG A 1 178 ? 3.579 11.956 -6.418 1.00 84.25 178 ARG A N 1
ATOM 1383 C CA . ARG A 1 178 ? 4.697 11.111 -6.846 1.00 84.25 178 ARG A CA 1
ATOM 1384 C C . ARG A 1 178 ? 4.323 10.352 -8.110 1.00 84.25 178 ARG A C 1
ATOM 1386 O O . ARG A 1 178 ? 3.150 10.136 -8.394 1.00 84.25 178 ARG A O 1
ATOM 1393 N N . THR A 1 179 ? 5.340 9.941 -8.848 1.00 85.31 179 THR A N 1
ATOM 1394 C CA . THR A 1 179 ? 5.277 9.033 -9.992 1.00 85.31 179 THR A CA 1
ATOM 1395 C C . THR A 1 179 ? 5.924 7.697 -9.629 1.00 85.31 179 THR A C 1
ATOM 1397 O O . THR A 1 179 ? 6.677 7.596 -8.656 1.00 85.31 179 THR A O 1
ATOM 1400 N N . VAL A 1 180 ? 5.674 6.658 -10.427 1.00 86.50 180 VAL A N 1
ATOM 1401 C CA . VAL A 1 180 ? 6.394 5.378 -10.301 1.00 86.50 180 VAL A CA 1
ATOM 1402 C C . VAL A 1 180 ? 7.903 5.539 -10.528 1.00 86.50 180 VAL A C 1
ATOM 1404 O O . VAL A 1 180 ? 8.697 4.872 -9.866 1.00 86.50 180 VAL A O 1
ATOM 1407 N N . SER A 1 181 ? 8.308 6.496 -11.365 1.00 85.81 181 SER A N 1
ATOM 1408 C CA . SER A 1 181 ? 9.713 6.844 -11.601 1.00 85.81 181 SER A CA 1
ATOM 1409 C C . SER A 1 181 ? 10.374 7.487 -10.386 1.00 85.81 181 SER A C 1
ATOM 1411 O O . SER A 1 181 ? 11.526 7.175 -10.087 1.00 85.81 181 SER A O 1
ATOM 1413 N N . ASP A 1 182 ? 9.634 8.268 -9.593 1.00 88.94 182 ASP A N 1
ATOM 1414 C CA . ASP A 1 182 ? 10.148 8.752 -8.310 1.00 88.94 182 ASP A CA 1
ATOM 1415 C C . ASP A 1 182 ? 10.347 7.607 -7.304 1.00 88.94 182 ASP A C 1
ATOM 1417 O O . ASP A 1 182 ? 11.266 7.661 -6.488 1.00 88.94 182 ASP A O 1
ATOM 1421 N N . LEU A 1 183 ? 9.489 6.578 -7.320 1.00 91.94 183 LEU A N 1
ATOM 1422 C CA . LEU A 1 183 ? 9.682 5.394 -6.473 1.00 91.94 183 LEU A CA 1
ATOM 1423 C C . LEU A 1 183 ? 10.916 4.604 -6.913 1.00 91.94 183 LEU A C 1
ATOM 1425 O O . LEU A 1 183 ? 11.689 4.144 -6.071 1.00 91.94 183 LEU A O 1
ATOM 1429 N N . PHE A 1 184 ? 11.118 4.468 -8.226 1.00 95.50 184 PHE A N 1
ATOM 1430 C CA . PHE A 1 184 ? 12.297 3.815 -8.783 1.00 95.50 184 PHE A CA 1
ATOM 1431 C C . PHE A 1 184 ? 13.581 4.565 -8.414 1.00 95.50 184 PHE A C 1
ATOM 1433 O O . PHE A 1 184 ? 14.538 3.947 -7.947 1.00 95.50 184 PHE A O 1
ATOM 1440 N N . PHE A 1 185 ? 13.577 5.894 -8.519 1.00 95.75 185 PHE A N 1
ATOM 1441 C CA . PHE A 1 185 ? 14.676 6.750 -8.077 1.00 95.75 185 PHE A CA 1
ATOM 1442 C C . PHE A 1 185 ? 15.012 6.547 -6.588 1.00 95.75 185 PHE A C 1
ATOM 1444 O O . PHE A 1 185 ? 16.175 6.329 -6.230 1.00 95.75 185 PHE A O 1
ATOM 1451 N N . ASP A 1 186 ? 14.003 6.567 -5.712 1.00 94.56 186 ASP A N 1
ATOM 1452 C CA . ASP A 1 186 ? 14.188 6.332 -4.274 1.00 94.56 186 ASP A CA 1
ATOM 1453 C C . ASP A 1 186 ? 14.788 4.944 -4.012 1.00 94.56 186 ASP A C 1
ATOM 1455 O O . ASP A 1 186 ? 15.719 4.796 -3.218 1.00 94.56 186 ASP A O 1
ATOM 1459 N N . PHE A 1 187 ? 14.305 3.913 -4.709 1.00 96.31 187 PHE A N 1
ATOM 1460 C CA . PHE A 1 187 ? 14.860 2.569 -4.585 1.00 96.31 187 PHE A CA 1
ATOM 1461 C C . PHE A 1 187 ? 16.336 2.522 -4.991 1.00 96.31 187 PHE A C 1
ATOM 1463 O O . PHE A 1 187 ? 17.155 1.988 -4.239 1.00 96.31 187 PHE A O 1
ATOM 1470 N N . LEU A 1 188 ? 16.689 3.101 -6.141 1.00 97.50 188 LEU A N 1
ATOM 1471 C CA . LEU A 1 188 ? 18.066 3.121 -6.636 1.00 97.50 188 LEU A CA 1
ATOM 1472 C C . LEU A 1 188 ? 19.017 3.805 -5.648 1.00 97.50 188 LEU A C 1
ATOM 1474 O O . LEU A 1 188 ? 20.119 3.313 -5.409 1.00 97.50 188 LEU A O 1
ATOM 1478 N N . THR A 1 189 ? 18.588 4.917 -5.055 1.00 95.38 189 THR A N 1
ATOM 1479 C CA . THR A 1 189 ? 19.434 5.741 -4.181 1.00 95.38 189 THR A CA 1
ATOM 1480 C C . THR A 1 189 ? 19.496 5.247 -2.735 1.00 95.38 189 THR A C 1
ATOM 1482 O O . THR A 1 189 ? 20.514 5.448 -2.068 1.00 95.38 189 THR A O 1
ATOM 1485 N N . VAL A 1 190 ? 18.446 4.584 -2.243 1.00 92.25 190 VAL A N 1
ATOM 1486 C CA . VAL A 1 190 ? 18.332 4.181 -0.831 1.00 92.25 190 VAL A CA 1
ATOM 1487 C C . VAL A 1 190 ? 18.485 2.672 -0.634 1.00 92.25 190 VAL A C 1
ATOM 1489 O O . VAL A 1 190 ? 19.171 2.241 0.294 1.00 92.25 190 VAL A O 1
ATOM 1492 N N . ASN A 1 191 ? 17.866 1.856 -1.491 1.00 93.12 191 ASN A N 1
ATOM 1493 C CA . ASN A 1 191 ? 17.644 0.428 -1.234 1.00 93.12 191 ASN A CA 1
ATOM 1494 C C . ASN A 1 191 ? 18.416 -0.520 -2.160 1.00 93.12 191 ASN A C 1
ATOM 1496 O O . ASN A 1 191 ? 18.549 -1.697 -1.824 1.00 93.12 191 ASN A O 1
ATOM 1500 N N . LEU A 1 192 ? 18.977 -0.047 -3.273 1.00 95.06 192 LEU A N 1
ATOM 1501 C CA . LEU A 1 192 ? 19.659 -0.908 -4.244 1.00 95.06 192 LEU A CA 1
ATOM 1502 C C . LEU A 1 192 ? 20.795 -1.738 -3.626 1.00 95.06 192 LEU A C 1
ATOM 1504 O O . LEU A 1 192 ? 20.877 -2.942 -3.855 1.00 95.06 192 LEU A O 1
ATOM 1508 N N . GLU A 1 193 ? 21.639 -1.134 -2.786 1.00 92.25 193 GLU A N 1
ATOM 1509 C CA . GLU A 1 193 ? 22.720 -1.855 -2.091 1.00 92.25 193 GLU A CA 1
ATOM 1510 C C . GLU A 1 193 ? 22.194 -2.944 -1.149 1.00 92.25 193 GLU A C 1
ATOM 1512 O O . GLU A 1 193 ? 22.789 -4.016 -1.003 1.00 92.25 193 GLU A O 1
ATOM 1517 N N . ASN A 1 194 ? 21.048 -2.693 -0.517 1.00 89.00 194 ASN A N 1
ATOM 1518 C CA . ASN A 1 194 ? 20.389 -3.685 0.318 1.00 89.00 194 ASN A CA 1
ATOM 1519 C C . ASN A 1 194 ? 19.842 -4.834 -0.542 1.00 89.00 194 ASN A C 1
ATOM 1521 O O . ASN A 1 194 ? 20.077 -6.005 -0.233 1.00 89.00 194 ASN A O 1
ATOM 1525 N N . ALA A 1 195 ? 19.193 -4.514 -1.661 1.00 92.19 195 ALA A N 1
ATOM 1526 C CA . ALA A 1 195 ? 18.675 -5.500 -2.598 1.00 92.19 195 ALA A CA 1
ATOM 1527 C C . ALA A 1 195 ? 19.787 -6.383 -3.179 1.00 92.19 195 ALA A C 1
ATOM 1529 O O . ALA A 1 195 ? 19.659 -7.607 -3.130 1.00 92.19 195 ALA A O 1
ATOM 1530 N N . ARG A 1 196 ? 20.919 -5.810 -3.605 1.00 90.81 196 ARG A N 1
ATOM 1531 C CA . ARG A 1 196 ? 22.113 -6.561 -4.049 1.00 90.81 196 ARG A CA 1
ATOM 1532 C C . ARG A 1 196 ? 22.570 -7.599 -3.027 1.00 90.81 196 ARG A C 1
ATOM 1534 O O . ARG A 1 196 ? 23.023 -8.684 -3.383 1.00 90.81 196 ARG A O 1
ATOM 1541 N N . LYS A 1 197 ? 22.462 -7.268 -1.740 1.00 91.81 197 LYS A N 1
ATOM 1542 C CA . LYS A 1 197 ? 22.937 -8.124 -0.654 1.00 91.81 197 LYS A CA 1
ATOM 1543 C C . LYS A 1 197 ? 21.951 -9.224 -0.265 1.00 91.81 197 LYS A C 1
ATOM 1545 O O . LYS A 1 197 ? 22.393 -10.301 0.131 1.00 91.81 197 LYS A O 1
ATOM 1550 N N . TYR A 1 198 ? 20.649 -8.947 -0.315 1.00 88.75 198 TYR A N 1
ATOM 1551 C CA . TYR A 1 198 ? 19.647 -9.802 0.331 1.00 88.75 198 TYR A CA 1
ATOM 1552 C C . TYR A 1 198 ? 18.579 -10.376 -0.607 1.00 88.75 198 TYR A C 1
ATOM 1554 O O . TYR A 1 198 ? 17.908 -11.327 -0.218 1.00 88.75 198 TYR A O 1
ATOM 1562 N N . SER A 1 199 ? 18.427 -9.865 -1.833 1.00 85.94 199 SER A N 1
ATOM 1563 C CA . SER A 1 199 ? 17.427 -10.381 -2.788 1.00 85.94 199 SER A CA 1
ATOM 1564 C C . SER A 1 199 ? 17.836 -11.700 -3.459 1.00 85.94 199 SER A C 1
ATOM 1566 O O . SER A 1 199 ? 16.981 -12.408 -3.983 1.00 85.94 199 SER A O 1
ATOM 1568 N N . ASN A 1 200 ? 19.134 -12.034 -3.447 1.00 90.31 200 ASN A N 1
ATOM 1569 C CA . ASN A 1 200 ? 19.757 -13.069 -4.289 1.00 90.31 200 ASN A CA 1
ATOM 1570 C C . ASN A 1 200 ? 19.625 -12.823 -5.806 1.00 90.31 200 ASN A C 1
ATOM 1572 O O . ASN A 1 200 ? 19.835 -13.751 -6.584 1.00 90.31 200 ASN A O 1
ATOM 1576 N N . LYS A 1 201 ? 19.303 -11.594 -6.218 1.00 90.62 201 LYS A N 1
ATOM 1577 C CA . LYS A 1 201 ? 19.223 -11.155 -7.613 1.00 90.62 201 LYS A CA 1
ATOM 1578 C C . LYS A 1 201 ? 20.399 -10.237 -7.945 1.00 90.62 201 LYS A C 1
ATOM 1580 O O . LYS A 1 201 ? 20.908 -9.528 -7.073 1.00 90.62 201 LYS A O 1
ATOM 1585 N N . ASN A 1 202 ? 20.827 -10.244 -9.201 1.00 92.94 202 ASN A N 1
ATOM 1586 C CA . ASN A 1 202 ? 21.758 -9.244 -9.723 1.00 92.94 202 ASN A CA 1
ATOM 1587 C C . ASN A 1 202 ? 21.014 -7.973 -10.185 1.00 92.94 202 ASN A C 1
ATOM 1589 O O . ASN A 1 202 ? 19.787 -7.961 -10.267 1.00 92.94 202 ASN A O 1
ATOM 1593 N N . ASP A 1 203 ? 21.753 -6.907 -10.497 1.00 97.06 203 ASP A N 1
ATOM 1594 C CA . ASP A 1 203 ? 21.175 -5.628 -10.934 1.00 97.06 203 ASP A CA 1
ATOM 1595 C C . ASP A 1 203 ? 20.261 -5.764 -12.153 1.00 97.06 203 ASP A C 1
ATOM 1597 O O . ASP A 1 203 ? 19.209 -5.130 -12.182 1.00 97.06 203 ASP A O 1
ATOM 1601 N N . GLN A 1 204 ? 20.635 -6.602 -13.129 1.00 95.81 204 GLN A N 1
ATOM 1602 C CA . GLN A 1 204 ? 19.824 -6.839 -14.320 1.00 95.81 204 GLN A CA 1
ATOM 1603 C C . GLN A 1 204 ? 18.446 -7.380 -13.927 1.00 95.81 204 GLN A C 1
ATOM 1605 O O . GLN A 1 204 ? 17.429 -6.808 -14.296 1.00 95.81 204 GLN A O 1
ATOM 1610 N N . GLU A 1 205 ? 18.416 -8.432 -13.109 1.00 93.88 205 GLU A N 1
ATOM 1611 C CA . GLU A 1 205 ? 17.175 -9.052 -12.637 1.00 93.88 205 GLU A CA 1
ATOM 1612 C C . GLU A 1 205 ? 16.345 -8.110 -11.758 1.00 93.88 205 GLU A C 1
ATOM 1614 O O . GLU A 1 205 ? 15.120 -8.117 -11.839 1.00 93.88 205 GLU A O 1
ATOM 1619 N N . ILE A 1 206 ? 16.978 -7.324 -10.885 1.00 95.31 206 ILE A N 1
ATOM 1620 C CA . ILE A 1 206 ? 16.269 -6.365 -10.026 1.00 95.31 206 ILE A CA 1
ATOM 1621 C C . ILE A 1 206 ? 15.604 -5.294 -10.887 1.00 95.31 206 ILE A C 1
ATOM 1623 O O . ILE A 1 206 ? 14.411 -5.043 -10.737 1.00 95.31 206 ILE A O 1
ATOM 1627 N N . ILE A 1 207 ? 16.369 -4.675 -11.784 1.00 96.75 207 ILE A N 1
ATOM 1628 C CA . ILE A 1 207 ? 15.902 -3.541 -12.575 1.00 96.75 207 ILE A CA 1
ATOM 1629 C C . ILE A 1 207 ? 14.868 -3.993 -13.607 1.00 96.75 207 ILE A C 1
ATOM 1631 O O . ILE A 1 207 ? 13.822 -3.363 -13.682 1.00 96.75 207 ILE A O 1
ATOM 1635 N N . ASP A 1 208 ? 15.076 -5.103 -14.321 1.00 90.62 208 ASP A N 1
ATOM 1636 C CA . ASP A 1 208 ? 14.097 -5.600 -15.301 1.00 90.62 208 ASP A CA 1
ATOM 1637 C C . ASP A 1 208 ? 12.749 -5.934 -14.644 1.00 90.62 208 ASP A C 1
ATOM 1639 O O . ASP A 1 208 ? 11.698 -5.566 -15.165 1.00 90.62 208 ASP A O 1
ATOM 1643 N N . ASN A 1 209 ? 12.769 -6.561 -13.460 1.00 88.19 209 ASN A N 1
ATOM 1644 C CA . ASN A 1 209 ? 11.544 -6.832 -12.702 1.00 88.19 209 ASN A CA 1
ATOM 1645 C C . ASN A 1 209 ? 10.822 -5.537 -12.302 1.00 88.19 209 ASN A C 1
ATOM 1647 O O . ASN A 1 209 ? 9.595 -5.483 -12.327 1.00 88.19 209 ASN A O 1
ATOM 1651 N N . LEU A 1 210 ? 11.563 -4.503 -11.894 1.00 90.69 210 LEU A N 1
ATOM 1652 C CA . LEU A 1 210 ? 10.967 -3.222 -11.518 1.00 90.69 210 LEU A CA 1
ATOM 1653 C C . LEU A 1 210 ? 10.428 -2.474 -12.735 1.00 90.69 210 LEU A C 1
ATOM 1655 O O . LEU A 1 210 ? 9.339 -1.928 -12.642 1.00 90.69 210 LEU A O 1
ATOM 1659 N N . ILE A 1 211 ? 11.127 -2.502 -13.868 1.00 85.94 211 ILE A N 1
ATOM 1660 C CA . ILE A 1 211 ? 10.654 -1.932 -15.135 1.00 85.94 211 ILE A CA 1
ATOM 1661 C C . ILE A 1 211 ? 9.299 -2.537 -15.512 1.00 85.94 211 ILE A C 1
ATOM 1663 O O . ILE A 1 211 ? 8.349 -1.795 -15.739 1.00 85.94 211 ILE A O 1
ATOM 1667 N N . GLU A 1 212 ? 9.180 -3.869 -15.478 1.00 82.81 212 GLU A N 1
ATOM 1668 C CA . GLU A 1 212 ? 7.916 -4.566 -15.748 1.00 82.81 212 GLU A CA 1
ATOM 1669 C C . GLU A 1 212 ? 6.818 -4.178 -14.744 1.00 82.81 212 GLU A C 1
ATOM 1671 O O . GLU A 1 212 ? 5.695 -3.872 -15.130 1.00 82.81 212 GLU A O 1
ATOM 1676 N N . LYS A 1 213 ? 7.116 -4.192 -13.438 1.00 80.75 213 LYS A N 1
ATOM 1677 C CA . LYS A 1 213 ? 6.097 -3.978 -12.393 1.00 80.75 213 LYS A CA 1
ATOM 1678 C C . LYS A 1 213 ? 5.660 -2.529 -12.234 1.00 80.75 213 LYS A C 1
ATOM 1680 O O . LYS A 1 213 ? 4.554 -2.281 -11.756 1.00 80.75 213 LYS A O 1
ATOM 1685 N N . LEU A 1 214 ? 6.539 -1.589 -12.550 1.00 81.56 214 LEU A N 1
ATOM 1686 C CA . LEU A 1 214 ? 6.238 -0.162 -12.540 1.00 81.56 214 LEU A CA 1
ATOM 1687 C C . LEU A 1 214 ? 5.650 0.307 -13.869 1.00 81.56 214 LEU A C 1
ATOM 1689 O O . LEU A 1 214 ? 5.140 1.420 -13.906 1.00 81.56 214 LEU A O 1
ATOM 1693 N N . ASP A 1 215 ? 5.712 -0.536 -14.902 1.00 82.44 215 ASP A N 1
ATOM 1694 C CA . ASP A 1 215 ? 5.253 -0.230 -16.254 1.00 82.44 215 ASP A CA 1
ATOM 1695 C C . ASP A 1 215 ? 5.940 1.019 -16.835 1.00 82.44 215 ASP A C 1
ATOM 1697 O O . ASP A 1 215 ? 5.312 1.930 -17.368 1.00 82.44 215 ASP A O 1
ATOM 1701 N N . ILE A 1 216 ? 7.267 1.083 -16.671 1.00 80.81 216 ILE A N 1
ATOM 1702 C CA . ILE A 1 216 ? 8.109 2.150 -17.229 1.00 80.81 216 ILE A CA 1
ATOM 1703 C C . ILE A 1 216 ? 8.904 1.626 -18.420 1.00 80.81 216 ILE A C 1
ATOM 1705 O O . ILE A 1 216 ? 9.222 0.441 -18.514 1.00 80.81 216 ILE A O 1
ATOM 1709 N N . THR A 1 217 ? 9.278 2.510 -19.341 1.00 85.44 217 THR A N 1
ATOM 1710 C CA . THR A 1 217 ? 10.081 2.102 -20.502 1.00 85.44 217 THR A CA 1
ATOM 1711 C C . THR A 1 217 ? 11.550 1.888 -20.124 1.00 85.44 217 THR A C 1
ATOM 1713 O O . THR A 1 217 ? 12.067 2.461 -19.163 1.00 85.44 217 THR A O 1
ATOM 1716 N N . ASN A 1 218 ? 12.282 1.119 -20.937 1.00 88.88 218 ASN A N 1
ATOM 1717 C CA . ASN A 1 218 ? 13.741 1.021 -20.804 1.00 88.88 218 ASN A CA 1
ATOM 1718 C C . ASN A 1 218 ? 14.435 2.392 -20.935 1.00 88.88 218 ASN A C 1
ATOM 1720 O O . ASN A 1 218 ? 15.476 2.615 -20.317 1.00 88.88 218 ASN A O 1
ATOM 1724 N N . GLU A 1 219 ? 13.890 3.297 -21.755 1.00 89.69 219 GLU A N 1
ATOM 1725 C CA . GLU A 1 219 ? 14.422 4.653 -21.908 1.00 89.69 219 GLU A CA 1
ATOM 1726 C C . GLU A 1 219 ? 14.225 5.468 -20.627 1.00 89.69 219 GLU A C 1
ATOM 1728 O O . GLU A 1 219 ? 15.179 6.066 -20.128 1.00 89.69 219 GLU A O 1
ATOM 1733 N N . GLU A 1 220 ? 13.021 5.437 -20.059 1.00 87.75 220 GLU A N 1
ATOM 1734 C CA . GLU A 1 220 ? 12.702 6.098 -18.794 1.00 87.75 220 GLU A CA 1
ATOM 1735 C C . GLU A 1 220 ? 13.558 5.553 -17.646 1.00 87.75 220 GLU A C 1
ATOM 1737 O O . GLU A 1 220 ? 14.195 6.323 -16.927 1.00 87.75 220 GLU A O 1
ATOM 1742 N N . ALA A 1 221 ? 13.691 4.230 -17.531 1.00 93.62 221 ALA A N 1
ATOM 1743 C CA . ALA A 1 221 ? 14.556 3.611 -16.533 1.00 93.62 221 ALA A CA 1
ATOM 1744 C C . ALA A 1 221 ? 16.020 4.062 -16.673 1.00 93.62 221 ALA A C 1
ATOM 1746 O O . ALA A 1 221 ? 16.670 4.382 -15.676 1.00 93.62 221 ALA A O 1
ATOM 1747 N N . ALA A 1 222 ? 16.540 4.145 -17.903 1.00 95.56 222 ALA A N 1
ATOM 1748 C CA . ALA A 1 222 ? 17.891 4.637 -18.159 1.00 95.56 222 ALA A CA 1
ATOM 1749 C C . ALA A 1 222 ? 18.067 6.110 -17.747 1.00 95.56 222 ALA A C 1
ATOM 1751 O O . ALA A 1 222 ? 19.120 6.470 -17.212 1.00 95.56 222 ALA A O 1
ATOM 1752 N N . GLN A 1 223 ? 17.052 6.953 -17.965 1.00 94.38 223 GLN A N 1
ATOM 1753 C CA . GLN A 1 223 ? 17.055 8.351 -17.525 1.00 94.38 223 GLN A CA 1
ATOM 1754 C C . GLN A 1 223 ? 17.086 8.450 -15.995 1.00 94.38 223 GLN A C 1
ATOM 1756 O O . GLN A 1 223 ? 17.949 9.145 -15.456 1.00 94.38 223 GLN A O 1
ATOM 1761 N N . VAL A 1 224 ? 16.232 7.695 -15.299 1.00 95.88 224 VAL A N 1
ATOM 1762 C CA . VAL A 1 224 ? 16.174 7.679 -13.827 1.00 95.88 224 VAL A CA 1
ATOM 1763 C C . VAL A 1 224 ? 17.484 7.162 -13.219 1.00 95.88 224 VAL A C 1
ATOM 1765 O O . VAL A 1 224 ? 17.994 7.749 -12.266 1.00 95.88 224 VAL A O 1
ATOM 1768 N N . ILE A 1 225 ? 18.089 6.112 -13.787 1.00 97.75 225 ILE A N 1
ATOM 1769 C CA . ILE A 1 225 ? 19.401 5.595 -13.352 1.00 97.75 225 ILE A CA 1
ATOM 1770 C C . ILE A 1 225 ? 20.493 6.660 -13.508 1.00 97.75 225 ILE A C 1
ATOM 1772 O O . ILE A 1 225 ? 21.318 6.844 -12.607 1.00 97.75 225 ILE A O 1
ATOM 1776 N N . ALA A 1 226 ? 20.504 7.370 -14.639 1.00 96.31 226 ALA A N 1
ATOM 1777 C CA . ALA A 1 226 ? 21.463 8.440 -14.886 1.00 96.31 226 ALA A CA 1
ATOM 1778 C C . ALA A 1 226 ? 21.275 9.612 -13.910 1.00 96.31 226 ALA A C 1
ATOM 1780 O O . ALA A 1 226 ? 22.265 10.141 -13.401 1.00 96.31 226 ALA A O 1
ATOM 1781 N N . GLU A 1 227 ? 20.028 9.989 -13.618 1.00 96.75 227 GLU A N 1
ATOM 1782 C CA . GLU A 1 227 ? 19.689 11.036 -12.650 1.00 96.75 227 GLU A CA 1
ATOM 1783 C C . GLU A 1 227 ? 20.084 10.650 -11.220 1.00 96.75 227 GLU A C 1
ATOM 1785 O O . GLU A 1 227 ? 20.676 11.457 -10.501 1.00 96.75 227 GLU A O 1
ATOM 1790 N N . ALA A 1 228 ? 19.834 9.400 -10.825 1.00 97.31 228 ALA A N 1
ATOM 1791 C CA . ALA A 1 228 ? 20.218 8.864 -9.521 1.00 97.31 228 ALA A CA 1
ATOM 1792 C C . ALA A 1 228 ? 21.742 8.846 -9.312 1.00 97.31 228 ALA A C 1
ATOM 1794 O O . ALA A 1 228 ? 22.212 8.797 -8.173 1.00 97.31 228 ALA A O 1
ATOM 1795 N N . GLY A 1 229 ? 22.532 8.880 -10.392 1.00 96.56 229 GLY A N 1
ATOM 1796 C CA . GLY A 1 229 ? 23.995 8.902 -10.331 1.00 96.56 229 GLY A CA 1
ATOM 1797 C C . GLY A 1 229 ? 24.603 7.624 -9.744 1.00 96.56 229 GLY A C 1
ATOM 1798 O O . GLY A 1 229 ? 25.753 7.630 -9.298 1.00 96.56 229 GLY A O 1
ATOM 1799 N N . VAL A 1 230 ? 23.836 6.532 -9.725 1.00 95.62 230 VAL A N 1
ATOM 1800 C CA . VAL A 1 230 ? 24.265 5.227 -9.220 1.00 95.62 230 VAL A CA 1
ATOM 1801 C C . VAL A 1 230 ? 24.965 4.430 -10.317 1.00 95.62 230 VAL A C 1
ATOM 1803 O O . VAL A 1 230 ? 24.660 4.545 -11.500 1.00 95.62 230 VAL A O 1
ATOM 1806 N N . THR A 1 231 ? 25.930 3.597 -9.932 1.00 96.06 231 THR A N 1
ATOM 1807 C CA . THR A 1 231 ? 26.527 2.623 -10.858 1.00 96.06 231 THR A CA 1
ATOM 1808 C C . THR A 1 231 ? 25.724 1.335 -10.796 1.00 96.06 231 THR A C 1
ATOM 1810 O O . THR A 1 231 ? 25.571 0.787 -9.703 1.00 96.06 231 THR A O 1
ATOM 1813 N N . VAL A 1 232 ? 25.240 0.857 -11.943 1.00 96.38 232 VAL A N 1
ATOM 1814 C CA . VAL A 1 232 ? 24.473 -0.391 -12.071 1.00 96.38 232 VAL A CA 1
ATOM 1815 C C . VAL A 1 232 ? 25.029 -1.268 -13.187 1.00 96.38 232 VAL A C 1
ATOM 1817 O O . VAL A 1 232 ? 25.443 -0.764 -14.232 1.00 96.38 232 VAL A O 1
ATOM 1820 N N . ASP A 1 233 ? 24.990 -2.579 -12.979 1.00 96.19 233 ASP A N 1
ATOM 1821 C CA . ASP A 1 233 ? 25.304 -3.591 -13.989 1.00 96.19 233 ASP A CA 1
ATOM 1822 C C . ASP A 1 233 ? 24.023 -3.990 -14.749 1.00 96.19 233 ASP A C 1
ATOM 1824 O O . ASP A 1 233 ? 23.553 -5.125 -14.664 1.00 96.19 233 ASP A O 1
ATOM 1828 N N . TRP A 1 234 ? 23.441 -3.038 -15.486 1.00 96.56 234 TRP A N 1
ATOM 1829 C CA . TRP A 1 234 ? 22.201 -3.219 -16.253 1.00 96.56 234 TRP A CA 1
ATOM 1830 C C . TRP A 1 234 ? 22.365 -2.802 -17.718 1.00 96.56 234 TRP A C 1
ATOM 1832 O O . TRP A 1 234 ? 23.096 -1.867 -18.049 1.00 96.56 234 TRP A O 1
ATOM 1842 N N . THR A 1 235 ? 21.701 -3.515 -18.626 1.00 93.50 235 THR A N 1
ATOM 1843 C CA . THR A 1 235 ? 21.636 -3.196 -20.058 1.00 93.50 235 THR A CA 1
ATOM 1844 C C . THR A 1 235 ? 20.188 -3.256 -20.536 1.00 93.50 235 THR A C 1
ATOM 1846 O O . THR A 1 235 ? 19.561 -4.312 -20.470 1.00 93.50 235 THR A O 1
ATOM 1849 N N . ALA A 1 236 ? 19.689 -2.140 -21.070 1.00 88.81 236 ALA A N 1
ATOM 1850 C CA . ALA A 1 236 ? 18.346 -2.024 -21.637 1.00 88.81 236 ALA A CA 1
ATOM 1851 C C . ALA A 1 236 ? 18.041 -3.117 -22.674 1.00 88.81 236 ALA A C 1
ATOM 1853 O O . ALA A 1 236 ? 18.854 -3.382 -23.565 1.00 88.81 236 ALA A O 1
ATOM 1854 N N . GLY A 1 237 ? 16.861 -3.736 -22.568 1.00 75.06 237 GLY A N 1
ATOM 1855 C CA . GLY A 1 237 ? 16.364 -4.723 -23.538 1.00 75.06 237 GLY A CA 1
ATOM 1856 C C . GLY A 1 237 ? 17.169 -6.026 -23.612 1.00 75.06 237 GLY A C 1
ATOM 1857 O O . GLY A 1 237 ? 16.935 -6.854 -24.496 1.00 75.06 237 GLY A O 1
ATOM 1858 N N . LYS A 1 238 ? 18.128 -6.236 -22.705 1.00 75.69 238 LYS A N 1
ATOM 1859 C CA . LYS A 1 238 ? 18.826 -7.511 -22.584 1.00 75.69 238 LYS A CA 1
ATOM 1860 C C . LYS A 1 238 ? 17.903 -8.480 -21.854 1.00 75.69 238 LYS A C 1
ATOM 1862 O O . LYS A 1 238 ? 17.790 -8.414 -20.641 1.00 75.69 238 LYS A O 1
ATOM 1867 N N . VAL A 1 239 ? 17.269 -9.388 -22.595 1.00 53.84 239 VAL A N 1
ATOM 1868 C CA . VAL A 1 239 ? 16.465 -10.466 -22.001 1.00 53.84 239 VAL A CA 1
ATOM 1869 C C . VAL A 1 239 ? 17.324 -11.197 -20.967 1.00 53.84 239 VAL A C 1
ATOM 1871 O O . VAL A 1 239 ? 18.386 -11.733 -21.307 1.00 53.84 239 VAL A O 1
ATOM 1874 N N . SER A 1 240 ? 16.888 -11.170 -19.705 1.00 48.56 240 SER A N 1
ATOM 1875 C CA . SER A 1 240 ? 17.458 -11.986 -18.637 1.00 48.56 240 SER A CA 1
ATOM 1876 C C . SER A 1 240 ? 17.560 -13.424 -19.138 1.00 48.56 240 SER A C 1
ATOM 1878 O O . SER A 1 240 ? 16.577 -14.019 -19.575 1.00 48.56 240 SER A O 1
ATOM 1880 N N . SER A 1 241 ? 18.771 -13.980 -19.150 1.00 41.41 241 SER A N 1
ATOM 1881 C CA . SER A 1 241 ? 19.001 -15.374 -19.515 1.00 41.41 241 SER A CA 1
ATOM 1882 C C . SER A 1 241 ? 18.474 -16.279 -18.396 1.00 41.41 241 SER A C 1
ATOM 1884 O O . SER A 1 241 ? 19.248 -16.759 -17.569 1.00 41.41 241 SER A O 1
ATOM 1886 N N . GLY A 1 242 ? 17.158 -16.468 -18.375 1.00 41.75 242 GLY A N 1
ATOM 1887 C CA . GLY A 1 242 ? 16.396 -17.345 -17.497 1.00 41.75 242 GLY A CA 1
ATOM 1888 C C . GLY A 1 242 ? 15.063 -17.677 -18.170 1.00 41.75 242 GLY A C 1
ATOM 1889 O O . GLY A 1 242 ? 14.118 -16.913 -18.056 1.00 41.75 242 GLY A O 1
ATOM 1890 N N . ASP A 1 243 ? 15.062 -18.805 -18.884 1.00 33.00 243 ASP A N 1
ATOM 1891 C CA . ASP A 1 243 ? 13.966 -19.477 -19.602 1.00 33.00 243 ASP A CA 1
ATOM 1892 C C . ASP A 1 243 ? 13.250 -18.707 -20.741 1.00 33.00 243 ASP A C 1
ATOM 1894 O O . ASP A 1 243 ? 12.519 -17.741 -20.557 1.00 33.00 243 ASP A O 1
ATOM 1898 N N . GLU A 1 244 ? 13.458 -19.196 -21.971 1.00 37.28 244 GLU A N 1
ATOM 1899 C CA . GLU A 1 244 ? 12.894 -18.676 -23.225 1.00 37.28 244 GLU A CA 1
ATOM 1900 C C . GLU A 1 244 ? 11.363 -18.842 -23.329 1.00 37.28 244 GLU A C 1
ATOM 1902 O O . GLU A 1 244 ? 10.848 -19.958 -23.231 1.00 37.28 244 GLU A O 1
ATOM 1907 N N . VAL A 1 245 ? 10.653 -17.766 -23.702 1.00 30.03 245 VAL A N 1
ATOM 1908 C CA . VAL A 1 245 ? 9.326 -17.788 -24.361 1.00 30.03 245 VAL A CA 1
ATOM 1909 C C . VAL A 1 245 ? 9.325 -16.704 -25.467 1.00 30.03 245 VAL A C 1
ATOM 1911 O O . VAL A 1 245 ? 9.942 -15.656 -25.274 1.00 30.03 245 VAL A O 1
ATOM 1914 N N . PRO A 1 246 ? 8.756 -16.954 -26.670 1.00 37.25 246 PRO A N 1
ATOM 1915 C CA . PRO A 1 246 ? 9.197 -16.300 -27.903 1.00 37.25 246 PRO A CA 1
ATOM 1916 C C . PRO A 1 246 ? 8.611 -14.897 -28.142 1.00 37.25 246 PRO A C 1
ATOM 1918 O O . PRO A 1 246 ? 7.479 -14.589 -27.791 1.00 37.25 246 PRO A O 1
ATOM 1921 N N . THR A 1 247 ? 9.424 -14.100 -28.834 1.00 34.06 247 THR A N 1
ATOM 1922 C CA . THR A 1 247 ? 9.293 -12.699 -29.273 1.00 34.06 247 THR A CA 1
ATOM 1923 C C . THR A 1 247 ? 8.210 -12.418 -30.324 1.00 34.06 247 THR A C 1
ATOM 1925 O O . THR A 1 247 ? 8.066 -13.215 -31.254 1.00 34.06 247 THR A O 1
ATOM 1928 N N . SER A 1 248 ? 7.614 -11.213 -30.293 1.00 31.73 248 SER A N 1
ATOM 1929 C CA . SER A 1 248 ? 7.347 -10.341 -31.469 1.00 31.73 248 SER A CA 1
ATOM 1930 C C . SER A 1 248 ? 6.775 -8.967 -31.048 1.00 31.73 248 SER A C 1
ATOM 1932 O O . SER A 1 248 ? 6.353 -8.862 -29.901 1.00 31.73 248 SER A O 1
ATOM 1934 N N . PRO A 1 249 ? 6.798 -7.915 -31.902 1.00 46.12 249 PRO A N 1
ATOM 1935 C CA . PRO A 1 249 ? 7.349 -6.629 -31.491 1.00 46.12 249 PRO A CA 1
ATOM 1936 C C . PRO A 1 249 ? 6.414 -5.413 -31.637 1.00 46.12 249 PRO A C 1
ATOM 1938 O O . PRO A 1 249 ? 5.506 -5.395 -32.462 1.00 46.12 249 PRO A O 1
ATOM 1941 N N . ASP A 1 250 ? 6.861 -4.374 -30.937 1.00 31.52 250 ASP A N 1
ATOM 1942 C CA . ASP A 1 250 ? 6.825 -2.941 -31.244 1.00 31.52 250 ASP A CA 1
ATOM 1943 C C . ASP A 1 250 ? 5.564 -2.109 -30.969 1.00 31.52 250 ASP A C 1
ATOM 1945 O O . ASP A 1 250 ? 4.426 -2.481 -31.237 1.00 31.52 250 ASP A O 1
ATOM 1949 N N . GLU A 1 251 ? 5.881 -0.940 -30.420 1.00 44.53 251 GLU A N 1
ATOM 1950 C CA . GLU A 1 251 ? 5.072 0.088 -29.782 1.00 44.53 251 GLU A CA 1
ATOM 1951 C C . GLU A 1 251 ? 4.168 0.861 -30.753 1.00 44.53 251 GLU A C 1
ATOM 1953 O O . GLU A 1 251 ? 4.536 1.103 -31.899 1.00 44.53 251 GLU A O 1
ATOM 1958 N N . THR A 1 252 ? 3.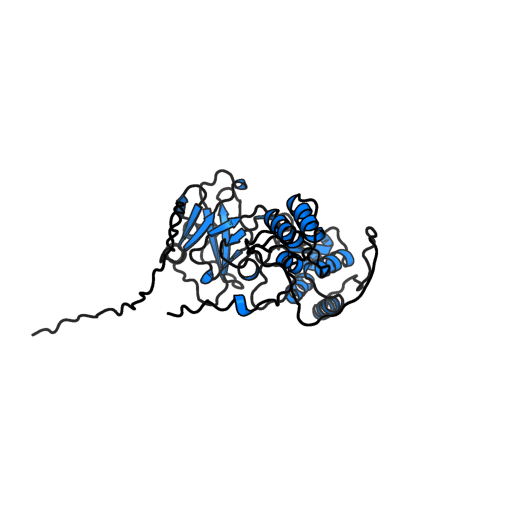047 1.390 -30.248 1.00 27.75 252 THR A N 1
ATOM 1959 C CA . THR A 1 252 ? 2.639 2.791 -30.490 1.00 27.75 252 THR A CA 1
ATOM 1960 C C . THR A 1 252 ? 1.622 3.245 -29.434 1.00 27.75 252 THR A C 1
ATOM 1962 O O . THR A 1 252 ? 0.555 2.659 -29.308 1.00 27.75 252 THR A O 1
ATOM 1965 N N . THR A 1 253 ? 1.919 4.327 -28.707 1.00 37.97 253 THR A N 1
ATOM 1966 C CA . THR A 1 253 ? 0.915 5.140 -27.989 1.00 37.97 253 THR A CA 1
ATOM 1967 C C . THR A 1 253 ? 0.284 6.139 -28.971 1.00 37.97 253 THR A C 1
ATOM 1969 O O . THR A 1 253 ? 0.980 6.622 -29.876 1.00 37.97 253 THR A O 1
ATOM 1972 N N . PRO A 1 254 ? -1.030 6.436 -28.876 1.00 40.16 254 PRO A N 1
ATOM 1973 C CA . PRO A 1 254 ? -1.466 7.594 -28.074 1.00 40.16 254 PRO A CA 1
ATOM 1974 C C . PRO A 1 254 ? -2.871 7.458 -27.432 1.00 40.16 254 PRO A C 1
ATOM 1976 O O . PRO A 1 254 ? -3.754 6.826 -28.000 1.00 40.16 254 PRO A O 1
ATOM 1979 N N . ASP A 1 255 ? -3.082 8.134 -26.293 1.00 37.84 255 ASP A N 1
ATOM 1980 C CA . ASP A 1 255 ? -4.350 8.234 -25.539 1.00 37.84 255 ASP A CA 1
ATOM 1981 C C . ASP A 1 255 ? -4.988 6.873 -25.217 1.00 37.84 255 ASP A C 1
ATOM 1983 O O . ASP A 1 255 ? -5.836 6.381 -25.953 1.00 37.84 255 ASP A O 1
ATOM 1987 N N . GLU A 1 256 ? -4.559 6.261 -24.112 1.00 50.44 256 GLU A N 1
ATOM 1988 C CA . GLU A 1 256 ? -4.870 4.878 -23.737 1.00 50.44 256 GLU A CA 1
ATOM 1989 C C . GLU A 1 256 ? -6.388 4.593 -23.714 1.00 50.44 256 GLU A C 1
ATOM 1991 O O . GLU A 1 256 ? -7.111 4.881 -22.755 1.00 50.44 256 GLU A O 1
ATOM 1996 N N . ILE A 1 257 ? -6.883 4.048 -24.828 1.00 51.62 257 ILE A N 1
ATOM 1997 C CA . ILE A 1 257 ? -8.208 3.447 -24.937 1.00 51.62 257 ILE A CA 1
ATOM 1998 C C . ILE A 1 257 ? -8.145 2.175 -24.099 1.00 51.62 257 ILE A C 1
ATOM 2000 O O . ILE A 1 257 ? -7.495 1.205 -24.478 1.00 51.62 257 ILE A O 1
ATOM 2004 N N . VAL A 1 258 ? -8.811 2.187 -22.949 1.00 63.94 258 VAL A N 1
ATOM 2005 C CA . VAL A 1 258 ? -8.947 1.001 -22.105 1.00 63.94 258 VAL A CA 1
ATOM 2006 C C . VAL A 1 258 ? -10.126 0.188 -22.621 1.00 63.94 258 VAL A C 1
ATOM 2008 O O . VAL A 1 258 ? -11.243 0.693 -22.771 1.00 63.94 258 VAL A O 1
ATOM 2011 N N . ILE A 1 259 ? -9.88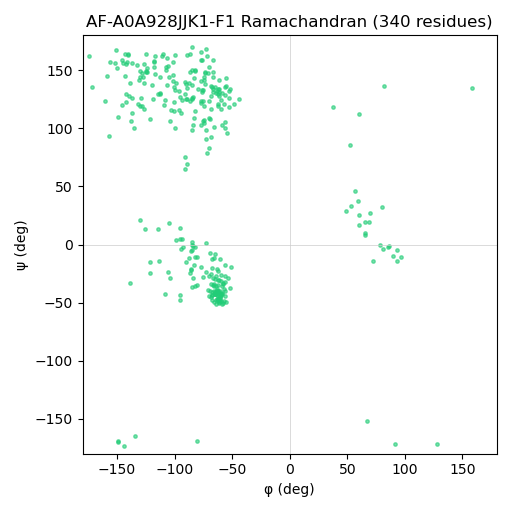2 -1.086 -22.912 1.00 78.81 259 ILE A N 1
ATOM 2012 C CA . ILE A 1 259 ? -10.923 -2.015 -23.340 1.00 78.81 259 ILE A CA 1
ATOM 2013 C C . ILE A 1 259 ? -11.329 -2.838 -22.121 1.00 78.81 259 ILE A C 1
ATOM 2015 O O . ILE A 1 259 ? -10.660 -3.796 -21.740 1.00 78.81 259 ILE A O 1
ATOM 2019 N N . TYR A 1 260 ? -12.442 -2.471 -21.488 1.00 81.00 260 TYR A N 1
ATOM 2020 C CA . TYR A 1 260 ? -12.965 -3.274 -20.389 1.00 81.00 260 TYR A CA 1
ATOM 2021 C C . TYR A 1 260 ? -13.370 -4.657 -20.913 1.00 81.00 260 TYR A C 1
ATOM 2023 O O . TYR A 1 260 ? -14.065 -4.778 -21.926 1.00 81.00 260 TYR A O 1
ATOM 2031 N N . GLY A 1 261 ? -12.905 -5.701 -20.237 1.00 82.25 261 GLY A N 1
ATOM 2032 C CA . GLY A 1 261 ? -12.995 -7.098 -20.648 1.00 82.25 261 GLY A CA 1
ATOM 2033 C C . GLY A 1 261 ? -11.746 -7.641 -21.342 1.00 82.25 261 GLY A C 1
ATOM 2034 O O . GLY A 1 261 ? -11.664 -8.854 -21.503 1.00 82.25 261 GLY A O 1
ATOM 2035 N N . ASP A 1 262 ? -10.781 -6.800 -21.724 1.00 88.88 262 ASP A N 1
ATOM 2036 C CA . ASP A 1 262 ? -9.500 -7.212 -22.322 1.00 88.88 262 ASP A CA 1
ATOM 2037 C C . ASP A 1 262 ? -8.451 -7.468 -21.228 1.00 88.88 262 ASP A C 1
ATOM 2039 O O . ASP A 1 262 ? -7.525 -6.692 -20.995 1.00 88.88 262 ASP A O 1
ATOM 2043 N N . ALA A 1 263 ? -8.657 -8.533 -20.456 1.00 86.81 263 ALA A N 1
ATOM 2044 C CA . ALA A 1 263 ? -7.812 -8.857 -19.312 1.00 86.81 263 ALA A CA 1
ATOM 2045 C C . ALA A 1 263 ? -6.372 -9.199 -19.725 1.00 86.81 263 ALA A C 1
ATOM 2047 O O . ALA A 1 263 ? -5.450 -9.005 -18.926 1.00 86.81 263 ALA A O 1
ATOM 2048 N N . ASN A 1 264 ? -6.175 -9.755 -20.926 1.00 86.00 264 ASN A N 1
ATOM 2049 C CA . ASN A 1 264 ? -4.858 -10.152 -21.424 1.00 86.00 264 ASN A CA 1
ATOM 2050 C C . ASN A 1 264 ? -4.153 -9.066 -22.257 1.00 86.00 264 ASN A C 1
ATOM 2052 O O . ASN A 1 264 ? -3.003 -9.292 -22.637 1.00 86.00 264 ASN A O 1
ATOM 2056 N N . LEU A 1 265 ? -4.808 -7.919 -22.472 1.00 81.94 265 LEU A N 1
ATOM 2057 C CA . LEU A 1 265 ? -4.307 -6.768 -23.222 1.00 81.94 265 LEU A CA 1
ATOM 2058 C C . LEU A 1 265 ? -3.952 -7.127 -24.678 1.00 81.94 265 LEU A C 1
ATOM 2060 O O . LEU A 1 265 ? -2.947 -6.655 -25.210 1.00 81.94 265 LEU A O 1
ATOM 2064 N N . ASP A 1 266 ? -4.748 -7.998 -25.316 1.00 82.56 266 ASP A N 1
ATOM 2065 C CA . ASP A 1 266 ? -4.600 -8.388 -26.730 1.00 82.56 266 ASP A CA 1
ATOM 2066 C C . ASP A 1 266 ? -5.492 -7.584 -27.696 1.00 82.56 266 ASP A C 1
ATOM 2068 O O . ASP A 1 266 ? -5.642 -7.943 -28.870 1.00 82.56 266 ASP A O 1
ATOM 2072 N N . GLU A 1 267 ? -6.042 -6.470 -27.205 1.00 81.00 267 GLU A N 1
ATOM 2073 C CA . GLU A 1 267 ? -6.954 -5.534 -27.870 1.00 81.00 267 GLU A CA 1
ATOM 2074 C C . GLU A 1 267 ? -8.323 -6.141 -28.225 1.00 81.00 267 GLU A C 1
ATOM 2076 O O . GLU A 1 267 ? -9.116 -5.539 -28.960 1.00 81.00 267 GLU A O 1
ATOM 2081 N N . SER A 1 268 ? -8.635 -7.348 -27.738 1.00 82.06 268 SER A N 1
ATOM 2082 C CA . SER A 1 268 ? -9.841 -8.083 -28.119 1.00 82.06 268 SER A CA 1
ATOM 2083 C C . SER A 1 268 ? -10.534 -8.739 -26.929 1.00 82.06 268 SER A C 1
ATOM 2085 O O . SER A 1 268 ? -10.098 -9.773 -26.451 1.00 82.06 268 SER A O 1
ATOM 2087 N N . VAL A 1 269 ? -11.741 -8.285 -26.576 1.00 87.25 269 VAL A N 1
ATOM 2088 C CA . VAL A 1 269 ? -12.554 -8.979 -25.558 1.00 87.25 269 VAL A CA 1
ATOM 2089 C C . VAL A 1 269 ? -13.066 -10.322 -26.081 1.00 87.25 269 VAL A C 1
ATOM 2091 O O . VAL A 1 269 ? -13.955 -10.386 -26.939 1.00 87.25 269 VAL A O 1
ATOM 2094 N N . ASN A 1 270 ? -12.529 -11.421 -25.557 1.00 89.06 270 ASN A N 1
ATOM 2095 C CA . ASN A 1 270 ? -12.882 -12.770 -25.970 1.00 89.06 270 ASN A CA 1
ATOM 2096 C C . ASN A 1 270 ? -12.757 -13.808 -24.831 1.00 89.06 270 ASN A C 1
ATOM 2098 O O . ASN A 1 270 ? -12.634 -13.503 -23.649 1.00 89.06 270 ASN A O 1
ATOM 2102 N N . ILE A 1 271 ? -12.865 -15.099 -25.169 1.00 94.06 271 ILE A N 1
ATOM 2103 C CA . ILE A 1 271 ? -12.832 -16.174 -24.162 1.00 94.06 271 ILE A CA 1
ATOM 2104 C C . ILE A 1 271 ? -11.458 -16.327 -23.488 1.00 94.06 271 ILE A C 1
ATOM 2106 O O . ILE A 1 271 ? -11.366 -16.915 -22.407 1.00 94.06 271 ILE A O 1
ATOM 2110 N N . LYS A 1 272 ? -10.382 -15.827 -24.107 1.00 92.25 272 LYS A N 1
ATOM 2111 C CA . LYS A 1 272 ? -9.036 -15.847 -23.524 1.00 92.25 272 LYS A CA 1
ATOM 2112 C C . LYS A 1 272 ? -8.955 -14.968 -22.281 1.00 92.25 272 LYS A C 1
ATOM 2114 O O . LYS A 1 272 ? -8.322 -15.399 -21.323 1.00 92.25 272 LYS A O 1
ATOM 2119 N N . ASP A 1 273 ? -9.661 -13.843 -22.250 1.00 91.25 273 ASP A N 1
ATOM 2120 C CA . ASP A 1 273 ? -9.720 -12.946 -21.093 1.00 91.25 273 ASP A CA 1
ATOM 2121 C C . ASP A 1 273 ? -10.399 -13.617 -19.909 1.00 91.25 273 ASP A C 1
ATOM 2123 O O . ASP A 1 273 ? -9.832 -13.732 -18.824 1.00 91.25 273 ASP A O 1
ATOM 2127 N N . ALA A 1 274 ? -11.573 -14.205 -20.150 1.00 92.06 274 ALA A N 1
ATOM 2128 C CA . ALA A 1 274 ? -12.260 -15.002 -19.141 1.00 92.06 274 ALA A CA 1
ATOM 2129 C C . ALA A 1 274 ? -11.397 -16.183 -18.660 1.00 92.06 274 ALA A C 1
ATOM 2131 O O . ALA A 1 274 ? -11.428 -16.536 -17.483 1.00 92.06 274 ALA A O 1
ATOM 2132 N N . THR A 1 275 ? -10.612 -16.795 -19.554 1.00 92.62 275 THR A N 1
ATOM 2133 C CA . THR A 1 275 ? -9.693 -17.887 -19.201 1.00 92.62 275 THR A CA 1
ATOM 2134 C C . THR A 1 275 ? -8.549 -17.390 -18.319 1.00 92.62 275 THR A C 1
ATOM 2136 O O . THR A 1 275 ? -8.216 -18.052 -17.338 1.00 92.62 275 THR A O 1
ATOM 2139 N N . LEU A 1 276 ? -7.958 -16.236 -18.630 1.00 87.62 276 LEU A N 1
ATOM 2140 C CA . LEU A 1 276 ? -6.925 -15.604 -17.810 1.00 87.62 276 LEU A CA 1
ATOM 2141 C C . LEU A 1 276 ? -7.465 -15.308 -16.405 1.00 87.62 276 LEU A C 1
ATOM 2143 O O . LEU A 1 276 ? -6.875 -15.744 -15.417 1.00 87.62 276 LEU A O 1
ATOM 2147 N N . ILE A 1 277 ? -8.645 -14.693 -16.305 1.00 89.62 277 ILE A N 1
ATOM 2148 C CA . ILE A 1 277 ? -9.303 -14.422 -15.019 1.00 89.62 277 ILE A CA 1
ATOM 2149 C C . ILE A 1 277 ? -9.594 -15.717 -14.248 1.00 89.62 277 ILE A C 1
ATOM 2151 O O . ILE A 1 277 ? -9.374 -15.782 -13.042 1.00 89.62 277 ILE A O 1
ATOM 2155 N N . GLN A 1 278 ? -10.030 -16.789 -14.916 1.00 85.88 278 GLN A N 1
ATOM 2156 C CA . GLN A 1 278 ? -10.225 -18.095 -14.274 1.00 85.88 278 GLN A CA 1
ATOM 2157 C C . GLN A 1 278 ? -8.925 -18.687 -13.727 1.00 85.88 278 GLN A C 1
ATOM 2159 O O . GLN A 1 278 ? -8.930 -19.266 -12.640 1.00 85.88 278 GLN A O 1
ATOM 2164 N N . LYS A 1 279 ? -7.813 -18.550 -14.456 1.00 77.19 279 LYS A N 1
ATOM 2165 C CA . LYS A 1 279 ? -6.497 -18.980 -13.972 1.00 77.19 279 LYS A CA 1
ATOM 2166 C C . LYS A 1 279 ? -6.052 -18.152 -12.772 1.00 77.19 279 LYS A C 1
ATOM 2168 O O . LYS A 1 279 ? -5.548 -18.736 -11.817 1.00 77.19 279 LYS A O 1
ATOM 2173 N N . ILE A 1 280 ? -6.295 -16.841 -12.786 1.00 77.31 280 ILE A N 1
ATOM 2174 C CA . ILE A 1 280 ? -6.040 -15.948 -11.648 1.00 77.31 280 ILE A CA 1
ATOM 2175 C C . ILE A 1 280 ? -6.878 -16.370 -10.437 1.00 77.31 280 ILE A C 1
ATOM 2177 O O . ILE A 1 280 ? -6.336 -16.589 -9.356 1.00 77.31 280 ILE A O 1
ATOM 2181 N N . ALA A 1 281 ? -8.181 -16.587 -10.623 1.00 72.62 281 ALA A N 1
ATOM 2182 C CA . ALA A 1 281 ? -9.086 -17.042 -9.569 1.00 72.62 281 ALA A CA 1
ATOM 2183 C C . ALA A 1 281 ? -8.707 -18.429 -9.013 1.00 72.62 281 ALA A C 1
ATOM 2185 O O . ALA A 1 281 ? -8.930 -18.712 -7.838 1.00 72.62 281 ALA A O 1
ATOM 2186 N N . ALA A 1 282 ? -8.112 -19.293 -9.842 1.00 67.31 282 ALA A N 1
ATOM 2187 C CA . ALA A 1 282 ? -7.579 -20.594 -9.442 1.00 67.31 282 ALA A CA 1
ATOM 2188 C C . ALA A 1 282 ? -6.153 -20.531 -8.853 1.00 67.31 282 ALA A C 1
ATOM 2190 O O . ALA A 1 282 ? -5.609 -21.573 -8.483 1.00 67.31 282 ALA A O 1
ATOM 2191 N N . GLY A 1 283 ? -5.535 -19.345 -8.782 1.00 66.62 283 GLY A N 1
ATOM 2192 C CA . GLY A 1 283 ? -4.165 -19.146 -8.297 1.00 66.62 283 GLY A CA 1
ATOM 2193 C C . GLY A 1 283 ? -3.078 -19.724 -9.211 1.00 66.62 283 GLY A C 1
ATOM 2194 O O . GLY A 1 283 ? -1.967 -19.980 -8.754 1.00 66.62 283 GLY A O 1
ATOM 2195 N N . LEU A 1 284 ? -3.400 -19.981 -10.480 1.00 61.00 284 LEU A N 1
ATOM 2196 C CA . LEU A 1 284 ? -2.480 -20.531 -11.479 1.00 61.00 284 LEU A CA 1
ATOM 2197 C C . LEU A 1 284 ? -1.661 -19.446 -12.185 1.00 61.00 284 LEU A C 1
ATOM 2199 O O . LEU A 1 284 ? -0.585 -19.738 -12.697 1.00 61.00 284 LEU A O 1
ATOM 2203 N N . GLU A 1 285 ? -2.175 -18.218 -12.219 1.00 76.12 285 GLU A N 1
ATOM 2204 C CA . GLU A 1 285 ? -1.520 -17.039 -12.789 1.00 76.12 285 GLU A CA 1
ATOM 2205 C C . GLU A 1 285 ? -1.788 -15.818 -11.892 1.00 76.12 285 GLU A C 1
ATOM 2207 O O . GLU A 1 285 ? -2.673 -15.839 -11.034 1.00 76.12 285 GLU A O 1
ATOM 2212 N N . SER A 1 286 ? -1.015 -14.750 -12.071 1.00 65.25 286 SER A N 1
ATOM 2213 C CA . SER A 1 286 ? -1.193 -13.473 -11.375 1.00 65.25 286 SER A CA 1
ATOM 2214 C C . SER A 1 286 ? -1.344 -12.350 -12.389 1.00 65.25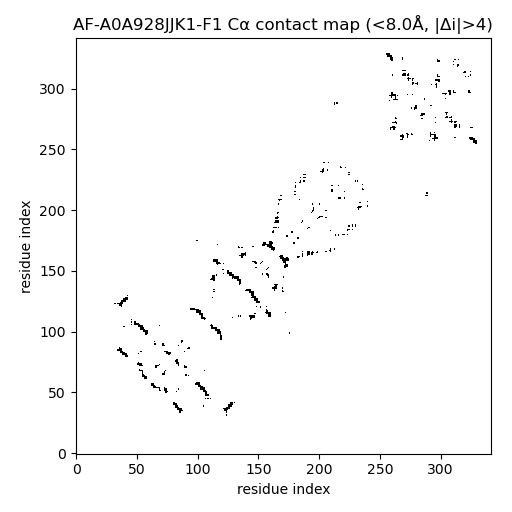 286 SER A C 1
ATOM 2216 O O . SER A 1 286 ? -0.728 -12.396 -13.448 1.00 65.25 286 SER A O 1
ATOM 2218 N N . ILE A 1 287 ? -2.115 -11.323 -12.039 1.00 67.31 287 ILE A N 1
ATOM 2219 C CA . ILE A 1 287 ? -2.302 -10.143 -12.892 1.00 67.31 287 ILE A CA 1
ATOM 2220 C C . ILE A 1 287 ? -0.961 -9.441 -13.110 1.00 67.31 287 ILE A C 1
ATOM 2222 O O . ILE A 1 287 ? -0.233 -9.179 -12.150 1.00 67.31 287 ILE A O 1
ATOM 2226 N N . SER A 1 288 ? -0.640 -9.196 -14.379 1.00 59.38 288 SER A N 1
ATOM 2227 C CA . SER A 1 288 ? 0.672 -8.741 -14.841 1.00 59.38 288 SER A CA 1
ATOM 2228 C C . SER A 1 288 ? 0.879 -7.239 -14.661 1.00 59.38 288 SER A C 1
ATOM 2230 O O . SER A 1 288 ? 1.986 -6.841 -14.309 1.00 59.38 288 SER A O 1
ATOM 2232 N N . SER A 1 289 ? -0.176 -6.433 -14.826 1.00 60.50 289 SER A N 1
ATOM 2233 C CA . SER A 1 289 ? -0.133 -4.967 -14.752 1.00 60.50 289 SER A CA 1
ATOM 2234 C C . SER A 1 289 ? -1.385 -4.367 -14.099 1.00 60.50 289 SER A C 1
ATOM 2236 O O . SER A 1 289 ? -2.425 -5.019 -13.960 1.00 60.50 289 SER A O 1
ATOM 2238 N N . VAL A 1 290 ? -1.294 -3.096 -13.696 1.00 54.09 290 VAL A N 1
ATOM 2239 C CA . VAL A 1 290 ? -2.441 -2.323 -13.187 1.00 54.09 290 VAL A CA 1
ATOM 2240 C C . VAL A 1 290 ? -3.499 -2.129 -14.284 1.00 54.09 290 VAL A C 1
ATOM 2242 O O . VAL A 1 290 ? -4.688 -2.238 -14.008 1.00 54.09 290 VAL A O 1
ATOM 2245 N N . GLN A 1 291 ? -3.091 -1.963 -15.543 1.00 60.97 291 GLN A N 1
ATOM 2246 C CA . GLN A 1 291 ? -4.018 -1.891 -16.674 1.00 60.97 291 GLN A CA 1
ATOM 2247 C C . GLN A 1 291 ? -4.804 -3.197 -16.865 1.00 60.97 291 GLN A C 1
ATOM 2249 O O . GLN A 1 291 ? -6.029 -3.173 -16.947 1.00 60.97 291 GLN A O 1
ATOM 2254 N N . SER A 1 292 ? -4.125 -4.350 -16.829 1.00 71.75 292 SER A N 1
ATOM 2255 C CA . SER A 1 292 ? -4.774 -5.670 -16.885 1.00 71.75 292 SER A CA 1
ATOM 2256 C C . SER A 1 292 ? -5.772 -5.851 -15.736 1.00 71.75 292 SER A C 1
ATOM 2258 O O . SER A 1 292 ? -6.831 -6.448 -15.920 1.00 71.75 292 SER A O 1
ATOM 2260 N N . ARG A 1 293 ? -5.490 -5.273 -14.557 1.00 73.12 293 ARG A N 1
ATOM 2261 C CA . ARG A 1 293 ? -6.439 -5.243 -13.435 1.00 73.12 293 ARG A CA 1
ATOM 2262 C C . ARG A 1 293 ? -7.711 -4.473 -13.784 1.00 73.12 293 ARG A C 1
ATOM 2264 O O . ARG A 1 293 ? -8.789 -4.988 -13.511 1.00 73.12 293 ARG A O 1
ATOM 2271 N N . TRP A 1 294 ? -7.587 -3.278 -14.358 1.00 71.19 294 TRP A N 1
ATOM 2272 C CA . TRP A 1 294 ? -8.734 -2.447 -14.741 1.00 71.19 294 TRP A CA 1
ATOM 2273 C C . TRP A 1 294 ? -9.572 -3.083 -15.838 1.00 71.19 294 TRP A C 1
ATOM 2275 O O . TRP A 1 294 ? -10.795 -3.076 -15.754 1.00 71.19 294 TRP A O 1
ATOM 2285 N N . CYS A 1 295 ? -8.926 -3.663 -16.848 1.00 81.56 295 CYS A N 1
ATOM 2286 C CA . CYS A 1 295 ? -9.637 -4.346 -17.917 1.00 81.56 295 CYS A CA 1
ATOM 2287 C C . CYS A 1 295 ? -10.347 -5.609 -17.412 1.00 81.56 295 CYS A C 1
ATOM 2289 O O . CYS A 1 295 ? -11.369 -5.997 -17.969 1.00 81.56 295 CYS A O 1
ATOM 2291 N N . ALA A 1 296 ? -9.823 -6.260 -16.372 1.00 85.25 296 ALA A N 1
ATOM 2292 C CA . ALA A 1 296 ? -10.373 -7.505 -15.857 1.00 85.25 296 ALA A CA 1
ATOM 2293 C C . ALA A 1 296 ? -11.506 -7.334 -14.829 1.00 85.25 296 ALA A C 1
ATOM 2295 O O . ALA A 1 296 ? -12.265 -8.280 -14.659 1.00 85.25 296 ALA A O 1
ATOM 2296 N N . ASP A 1 297 ? -11.628 -6.192 -14.146 1.00 81.12 297 ASP A N 1
ATOM 2297 C CA . ASP A 1 297 ? -12.711 -5.898 -13.186 1.00 81.12 297 ASP A CA 1
ATOM 2298 C C . ASP A 1 297 ? -13.888 -5.224 -13.909 1.00 81.12 297 ASP A C 1
ATOM 2300 O O . ASP A 1 297 ? -14.065 -4.007 -13.879 1.00 81.12 297 ASP A O 1
ATOM 2304 N N . VAL A 1 298 ? -14.653 -6.023 -14.654 1.00 82.94 298 VAL A N 1
ATOM 2305 C CA . VAL A 1 298 ? -15.696 -5.521 -15.570 1.00 82.94 298 VAL A CA 1
ATOM 2306 C C . VAL A 1 298 ? -17.018 -5.222 -14.872 1.00 82.94 298 VAL A C 1
ATOM 2308 O O . VAL A 1 298 ? -17.874 -4.534 -15.435 1.00 82.94 298 VAL A O 1
ATOM 2311 N N . ASN A 1 299 ? -17.209 -5.762 -13.667 1.00 75.50 299 ASN A N 1
ATOM 2312 C CA . ASN A 1 299 ? -18.378 -5.479 -12.839 1.00 75.50 299 ASN A CA 1
ATOM 2313 C C . ASN A 1 299 ? -18.125 -4.346 -11.826 1.00 75.50 299 ASN A C 1
ATOM 2315 O O . ASN A 1 299 ? -19.062 -3.953 -11.128 1.00 75.50 299 ASN A O 1
ATOM 2319 N N . PHE A 1 300 ? -16.890 -3.836 -11.762 1.00 69.38 300 PHE A N 1
ATOM 2320 C CA . PHE A 1 300 ? -16.435 -2.780 -10.860 1.00 69.38 300 PHE A CA 1
ATOM 2321 C C . PHE A 1 300 ? -16.722 -3.058 -9.384 1.00 69.38 300 PHE A C 1
ATOM 2323 O O . PHE A 1 300 ? -16.981 -2.133 -8.610 1.00 69.38 300 PHE A O 1
ATOM 2330 N N . ASP A 1 301 ? -16.691 -4.329 -8.979 1.00 65.25 301 ASP A N 1
ATOM 2331 C CA . ASP A 1 301 ? -16.839 -4.707 -7.573 1.00 65.25 301 ASP A CA 1
ATOM 2332 C C . ASP A 1 301 ? -15.510 -4.642 -6.800 1.00 65.25 301 ASP A C 1
ATOM 2334 O O . ASP A 1 301 ? -15.492 -4.867 -5.587 1.00 65.25 301 ASP A O 1
ATOM 2338 N N . GLY A 1 302 ? -14.417 -4.274 -7.482 1.00 64.56 302 GLY A N 1
ATOM 2339 C CA . GLY A 1 302 ? -13.078 -4.117 -6.920 1.00 64.56 302 GLY A CA 1
ATOM 2340 C C . GLY A 1 302 ? -12.275 -5.419 -6.893 1.00 64.56 302 GLY A C 1
ATOM 2341 O O . GLY A 1 302 ? -11.114 -5.422 -6.462 1.00 64.56 302 GLY A O 1
ATOM 2342 N N . TYR A 1 303 ? -12.856 -6.539 -7.337 1.00 71.69 303 TYR A N 1
ATOM 2343 C CA . TYR A 1 303 ? -12.232 -7.855 -7.291 1.00 71.69 303 TYR A CA 1
ATOM 2344 C C . TYR A 1 303 ? -12.230 -8.526 -8.656 1.00 71.69 303 TYR A C 1
ATOM 2346 O O . TYR A 1 303 ? -13.257 -9.006 -9.102 1.00 71.69 303 TYR A O 1
ATOM 2354 N N . VAL A 1 304 ? -11.049 -8.792 -9.216 1.00 76.12 304 VAL A N 1
ATOM 2355 C CA . VAL A 1 304 ? -10.953 -9.687 -10.380 1.00 76.12 304 VAL A CA 1
ATOM 2356 C C . VAL A 1 304 ? -11.141 -11.137 -9.951 1.00 76.12 304 VAL A C 1
ATOM 2358 O O . VAL A 1 304 ? -10.265 -11.737 -9.318 1.00 76.12 304 VAL A O 1
ATOM 2361 N N . ASN A 1 305 ? -12.293 -11.707 -10.283 1.00 80.25 305 ASN A N 1
ATOM 2362 C CA . ASN A 1 305 ? -12.690 -13.040 -9.860 1.00 80.25 305 ASN A CA 1
ATOM 2363 C C . ASN A 1 305 ? -13.598 -13.747 -10.890 1.00 80.25 305 ASN A C 1
ATOM 2365 O O . ASN A 1 305 ? -13.757 -13.340 -12.038 1.00 80.25 305 ASN A O 1
ATOM 2369 N N . ILE A 1 306 ? -14.190 -14.881 -10.499 1.00 87.38 306 ILE A N 1
ATOM 2370 C CA . ILE A 1 306 ? -15.026 -15.684 -11.403 1.00 87.38 306 ILE A CA 1
ATOM 2371 C C . ILE A 1 306 ? -16.273 -14.934 -11.906 1.00 87.38 306 ILE A C 1
ATOM 2373 O O . ILE A 1 306 ? -16.819 -15.300 -12.950 1.00 87.38 306 ILE A O 1
ATOM 2377 N N . LYS A 1 307 ? -16.736 -13.901 -11.193 1.00 85.38 307 LYS A N 1
ATOM 2378 C CA . LYS A 1 307 ? -17.838 -13.040 -11.629 1.00 85.38 307 LYS A CA 1
ATOM 2379 C C . LYS A 1 307 ? -17.463 -12.258 -12.884 1.00 85.38 307 LYS A C 1
ATOM 2381 O O . LYS A 1 307 ? -18.258 -12.264 -13.817 1.00 85.38 307 LYS A O 1
ATOM 2386 N N . ASP A 1 308 ? -16.251 -11.717 -12.963 1.00 88.12 308 ASP A N 1
ATOM 2387 C CA . ASP A 1 308 ? -15.759 -11.006 -14.149 1.00 88.12 308 ASP A CA 1
ATOM 2388 C C . ASP A 1 308 ? -15.573 -11.941 -15.331 1.00 88.12 308 ASP A C 1
ATOM 2390 O O . ASP A 1 308 ? -16.035 -11.673 -16.438 1.00 88.12 308 ASP A O 1
ATOM 2394 N N . ALA A 1 309 ? -14.997 -13.122 -15.082 1.00 90.12 309 ALA A N 1
ATOM 2395 C CA . ALA A 1 309 ? -14.916 -14.159 -16.104 1.00 90.12 309 ALA A CA 1
ATOM 2396 C C . ALA A 1 309 ? -16.312 -14.533 -16.630 1.00 90.12 309 ALA A C 1
ATOM 2398 O O . ALA A 1 309 ? -16.488 -14.768 -17.825 1.00 90.12 309 ALA A O 1
ATOM 2399 N N . THR A 1 310 ? -17.315 -14.575 -15.748 1.00 90.50 310 THR A N 1
ATOM 2400 C CA . THR A 1 310 ? -18.708 -14.848 -16.122 1.00 90.50 310 THR A CA 1
ATOM 2401 C C . THR A 1 310 ? -19.316 -13.689 -16.917 1.00 90.50 310 THR A C 1
ATOM 2403 O O . THR A 1 310 ? -20.041 -13.936 -17.879 1.00 90.50 310 THR A O 1
ATOM 2406 N N . ALA A 1 311 ? -19.029 -12.441 -16.548 1.00 86.31 311 ALA A N 1
ATOM 2407 C CA . ALA A 1 311 ? -19.475 -11.249 -17.263 1.00 86.31 311 ALA A CA 1
ATOM 2408 C C . ALA A 1 311 ? -18.904 -11.207 -18.691 1.00 86.31 311 ALA A C 1
ATOM 2410 O O . ALA A 1 311 ? -19.664 -11.118 -19.657 1.00 86.31 311 ALA A O 1
ATOM 2411 N N . ILE A 1 312 ? -17.598 -11.440 -18.854 1.00 90.62 312 ILE A N 1
ATOM 2412 C CA . ILE A 1 312 ? -16.952 -11.555 -20.171 1.00 90.62 312 ILE A CA 1
ATOM 2413 C C . ILE A 1 312 ? -17.564 -12.701 -20.988 1.00 90.62 312 ILE A C 1
ATOM 2415 O O . ILE A 1 312 ? -17.865 -12.539 -22.169 1.00 90.62 312 ILE A O 1
ATOM 2419 N N . GLN A 1 313 ? -17.828 -13.861 -20.379 1.00 91.38 313 GLN A N 1
ATOM 2420 C CA . GLN A 1 313 ? -18.481 -14.979 -21.072 1.00 91.38 313 GLN A CA 1
ATOM 2421 C C . GLN A 1 313 ? -19.897 -14.647 -21.556 1.00 91.38 313 GLN A C 1
ATOM 2423 O O . GLN A 1 313 ? -20.269 -15.064 -22.655 1.00 91.38 313 GLN A O 1
ATOM 2428 N N . LYS A 1 314 ? -20.687 -13.913 -20.760 1.00 84.38 314 LYS A N 1
ATOM 2429 C CA . LYS A 1 314 ? -22.019 -13.437 -21.166 1.00 84.38 314 LYS A CA 1
ATOM 2430 C C . LYS A 1 314 ? -21.916 -12.503 -22.367 1.00 84.38 314 LYS A C 1
ATOM 2432 O O . LYS A 1 314 ? -22.627 -12.723 -23.347 1.00 84.38 314 LYS A O 1
ATOM 2437 N N . PHE A 1 315 ? -20.990 -11.547 -22.324 1.00 86.56 315 PHE A N 1
ATOM 2438 C CA . PHE A 1 315 ? -20.723 -10.633 -23.432 1.00 86.56 315 PHE A CA 1
ATOM 2439 C C . PHE A 1 315 ? -20.335 -11.383 -24.712 1.00 86.56 315 PHE A C 1
ATOM 2441 O O . PHE A 1 315 ? -20.963 -11.202 -25.754 1.00 86.56 315 PHE A O 1
ATOM 2448 N N . VAL A 1 316 ? -19.377 -12.312 -24.626 1.00 85.94 316 VAL A N 1
ATOM 2449 C CA . VAL A 1 316 ? -18.940 -13.146 -25.762 1.00 85.94 316 VAL A CA 1
ATOM 2450 C C . VAL A 1 316 ? -20.090 -13.993 -26.328 1.00 85.94 316 VAL A C 1
ATOM 2452 O O . VAL A 1 316 ? -20.138 -14.253 -27.531 1.00 85.94 316 VAL A O 1
ATOM 2455 N N . ALA A 1 317 ? -21.041 -14.409 -25.488 1.00 84.88 317 ALA A N 1
ATOM 2456 C CA . ALA A 1 317 ? -22.234 -15.152 -25.894 1.00 84.88 317 ALA A CA 1
ATOM 2457 C C . ALA A 1 317 ? -23.378 -14.269 -26.438 1.00 84.88 317 ALA A C 1
ATOM 2459 O O . ALA A 1 317 ? -24.412 -14.809 -26.839 1.00 84.88 317 ALA A O 1
ATOM 2460 N N . GLY A 1 318 ? -23.220 -12.940 -26.457 1.00 81.44 318 GLY A N 1
ATOM 2461 C CA . GLY A 1 318 ? -24.255 -11.993 -26.880 1.00 81.44 318 GLY A CA 1
ATOM 2462 C C . GLY A 1 318 ? -25.430 -11.890 -25.903 1.00 81.44 318 GLY A C 1
ATOM 2463 O O . GLY A 1 318 ? -26.555 -11.617 -26.321 1.00 81.44 318 GLY A O 1
ATOM 2464 N N . ILE A 1 319 ? -25.193 -12.168 -24.621 1.00 81.62 319 ILE A N 1
ATOM 2465 C CA . ILE A 1 319 ? -26.179 -12.021 -23.548 1.00 81.62 319 ILE A CA 1
ATOM 2466 C C . ILE A 1 319 ? -26.050 -10.603 -22.988 1.00 81.62 319 ILE A C 1
ATOM 2468 O O . ILE A 1 319 ? -24.964 -10.215 -22.568 1.00 81.62 319 ILE A O 1
ATOM 2472 N N . GLU A 1 320 ? -27.152 -9.851 -22.961 1.00 71.38 320 GLU A N 1
ATOM 2473 C CA . GLU A 1 320 ? -27.177 -8.508 -22.368 1.00 71.38 320 GLU A CA 1
ATOM 2474 C C . GLU A 1 320 ? -26.835 -8.568 -20.869 1.00 71.38 320 GLU A C 1
ATOM 2476 O O . GLU A 1 320 ? -27.395 -9.378 -20.120 1.00 71.38 320 GLU A O 1
ATOM 2481 N N . SER A 1 321 ? -25.912 -7.709 -20.434 1.00 70.62 321 SER A N 1
ATOM 2482 C CA . SER A 1 321 ? -25.588 -7.480 -19.028 1.00 70.62 321 SER A CA 1
ATOM 2483 C C . SER A 1 321 ? -25.340 -5.994 -18.765 1.00 70.62 321 SER A C 1
ATOM 2485 O O . SER A 1 321 ? -25.159 -5.211 -19.694 1.00 70.62 321 SER A O 1
ATOM 2487 N N . GLU A 1 322 ? -25.387 -5.615 -17.489 1.00 67.44 322 GLU A N 1
ATOM 2488 C CA . GLU A 1 322 ? -25.092 -4.253 -17.017 1.00 67.44 322 GLU A CA 1
ATOM 2489 C C . GLU A 1 322 ? -23.583 -4.036 -16.789 1.00 67.44 322 GLU A C 1
ATOM 2491 O O . GLU A 1 322 ? -23.177 -2.963 -16.358 1.00 67.44 322 GLU A O 1
ATOM 2496 N N . ASP A 1 323 ? -22.761 -5.052 -17.076 1.00 74.12 323 ASP A N 1
ATOM 2497 C CA . ASP A 1 323 ? -21.312 -5.016 -16.888 1.00 74.12 323 ASP A CA 1
ATOM 2498 C C . ASP A 1 323 ? -20.660 -4.154 -17.979 1.00 74.12 323 ASP A C 1
ATOM 2500 O O . ASP A 1 323 ? -21.074 -4.166 -19.146 1.00 74.12 323 ASP A O 1
ATOM 2504 N N . CYS A 1 324 ? -19.610 -3.421 -17.630 1.00 64.88 324 CYS A N 1
ATOM 2505 C CA . CYS A 1 324 ? -18.953 -2.531 -18.576 1.00 64.88 324 CYS A CA 1
ATOM 2506 C C . CYS A 1 324 ? -17.933 -3.315 -19.388 1.00 64.88 324 CYS A C 1
ATOM 2508 O O . CYS A 1 324 ? -16.830 -3.578 -18.929 1.00 64.88 324 CYS A O 1
ATOM 2510 N N . ILE A 1 325 ? -18.321 -3.719 -20.599 1.00 69.69 325 ILE A N 1
ATOM 2511 C CA . ILE A 1 325 ? -17.480 -4.506 -21.502 1.00 69.69 325 ILE A CA 1
ATOM 2512 C C . ILE A 1 325 ? -17.451 -3.847 -22.887 1.00 69.69 325 ILE A C 1
ATOM 2514 O O . ILE A 1 325 ? -18.498 -3.591 -23.486 1.00 69.69 325 ILE A O 1
ATOM 2518 N N . GLY A 1 326 ? -16.247 -3.581 -23.405 1.00 68.94 326 GLY A N 1
ATOM 2519 C CA . GLY A 1 326 ? -16.010 -2.917 -24.690 1.00 68.94 326 GLY A CA 1
ATOM 2520 C C . GLY A 1 326 ? -15.056 -1.719 -24.607 1.00 68.94 326 GLY A C 1
ATOM 2521 O O . GLY A 1 326 ? -14.420 -1.471 -23.586 1.00 68.94 326 GLY A O 1
ATOM 2522 N N . THR A 1 327 ? -14.938 -0.973 -25.711 1.00 51.00 327 THR A N 1
ATOM 2523 C CA . THR A 1 327 ? -14.046 0.196 -25.804 1.00 51.00 327 THR A CA 1
ATOM 2524 C C . THR A 1 327 ? -14.547 1.337 -24.920 1.00 51.00 327 THR A C 1
ATOM 2526 O O . THR A 1 327 ? -15.620 1.891 -25.183 1.00 51.00 327 THR A O 1
ATOM 2529 N N . GLY A 1 328 ? -13.758 1.721 -23.920 1.00 50.28 328 GLY A N 1
ATOM 2530 C CA . GLY A 1 328 ? -13.939 2.934 -23.133 1.00 50.28 328 GLY A CA 1
ATOM 2531 C C . GLY A 1 328 ? -12.745 3.876 -23.295 1.00 50.28 328 GLY A C 1
ATOM 2532 O O . GLY A 1 328 ? -11.642 3.479 -23.656 1.00 50.28 328 GLY A O 1
ATOM 2533 N N . THR A 1 329 ? -12.947 5.157 -23.030 1.00 39.66 329 THR A N 1
ATOM 2534 C CA . THR A 1 329 ? -11.852 6.035 -22.593 1.00 39.66 329 THR A CA 1
ATOM 2535 C C . THR A 1 329 ? -11.663 5.832 -21.093 1.00 39.66 329 THR A C 1
ATOM 2537 O O . THR A 1 329 ? -12.660 5.594 -20.408 1.00 39.66 329 THR A O 1
ATOM 2540 N N . ILE A 1 330 ? -10.442 5.973 -20.554 1.00 40.91 330 ILE A N 1
ATOM 2541 C CA . ILE A 1 330 ? -10.280 6.226 -19.112 1.00 40.91 330 ILE A CA 1
ATOM 2542 C C . ILE A 1 330 ? -11.090 7.488 -18.820 1.00 40.91 330 ILE A C 1
ATOM 2544 O O . ILE A 1 330 ? -10.668 8.603 -19.138 1.00 40.91 330 ILE A O 1
ATOM 2548 N N . TRP A 1 331 ? -12.299 7.331 -18.288 1.00 35.97 331 TRP A N 1
ATOM 2549 C CA . TRP A 1 331 ? -13.108 8.466 -17.887 1.00 35.97 331 TRP A CA 1
ATOM 2550 C C . TRP A 1 331 ? -12.474 9.027 -16.619 1.00 35.97 331 TRP A C 1
ATOM 2552 O O . TRP A 1 331 ? -12.839 8.651 -15.509 1.00 35.97 331 TRP A O 1
ATOM 2562 N N . LYS A 1 332 ? -11.549 9.982 -16.787 1.00 35.59 332 LYS A N 1
ATOM 2563 C CA . LYS A 1 332 ? -11.151 10.907 -15.713 1.00 35.59 332 LYS A CA 1
ATOM 2564 C C . LYS A 1 332 ? -12.372 11.582 -15.064 1.00 35.59 332 LYS A C 1
ATOM 2566 O O . LYS A 1 332 ? -12.274 12.018 -13.926 1.00 35.59 332 LYS A O 1
ATOM 2571 N N . ASP A 1 333 ? -13.522 11.599 -15.742 1.00 32.44 333 ASP A N 1
ATOM 2572 C CA . ASP A 1 333 ? -14.755 12.235 -15.269 1.00 32.44 333 ASP A CA 1
ATOM 2573 C C . ASP A 1 333 ? -15.728 11.301 -14.520 1.00 32.44 333 ASP A C 1
ATOM 2575 O O . ASP A 1 333 ? -16.780 11.767 -14.091 1.00 32.44 333 ASP A O 1
ATOM 2579 N N . TYR A 1 334 ? -15.384 10.030 -14.252 1.00 39.72 334 TYR A N 1
ATOM 2580 C CA . TYR A 1 334 ? -16.071 9.276 -13.180 1.00 39.72 334 TYR A CA 1
ATOM 2581 C C . TYR A 1 334 ? -15.657 9.754 -11.769 1.00 39.72 334 TYR A C 1
ATOM 2583 O O . TYR A 1 334 ? -16.171 9.264 -10.768 1.00 39.72 334 TYR A O 1
ATOM 2591 N N . PHE A 1 335 ? -14.779 10.767 -11.710 1.00 39.34 335 PHE A N 1
ATOM 2592 C CA . PHE A 1 335 ? -14.368 11.512 -10.518 1.00 39.34 335 PHE A CA 1
ATOM 2593 C C . PHE A 1 335 ? -14.973 12.925 -10.420 1.00 39.34 335 PHE A C 1
ATOM 2595 O O . PHE A 1 335 ? -14.469 13.759 -9.667 1.00 39.34 335 PHE A O 1
ATOM 2602 N N . ALA A 1 336 ? -16.058 13.233 -11.136 1.00 26.30 336 ALA A N 1
ATOM 2603 C CA . ALA A 1 336 ? -16.904 14.353 -10.729 1.00 26.30 336 ALA A CA 1
ATOM 2604 C C . ALA A 1 336 ? -17.888 13.846 -9.659 1.00 26.30 336 ALA A C 1
ATOM 2606 O O . ALA A 1 336 ? -18.578 12.856 -9.924 1.00 26.30 336 ALA A O 1
ATOM 2607 N N . PRO A 1 337 ? -18.002 14.479 -8.471 1.00 28.36 337 PRO A N 1
ATOM 2608 C CA . PRO A 1 337 ? -19.148 14.215 -7.614 1.00 28.36 337 PRO A CA 1
ATOM 2609 C C . PRO A 1 337 ? -20.394 14.432 -8.470 1.00 28.36 337 PRO A C 1
ATOM 2611 O O . PRO A 1 337 ? -20.487 15.424 -9.195 1.00 28.36 337 PRO A O 1
ATOM 2614 N N . ILE A 1 338 ? -21.329 13.486 -8.432 1.00 28.33 338 ILE A N 1
ATOM 2615 C CA . ILE A 1 338 ? -22.657 13.727 -8.982 1.00 28.33 338 ILE A CA 1
ATOM 2616 C C . ILE A 1 338 ? -23.191 14.930 -8.201 1.00 28.33 338 ILE A C 1
ATOM 2618 O O . ILE A 1 338 ? -23.557 14.798 -7.033 1.00 28.33 338 ILE A O 1
ATOM 2622 N N . ASP A 1 339 ? -23.161 16.113 -8.820 1.00 29.53 339 ASP A N 1
ATOM 2623 C CA . ASP A 1 339 ? -23.832 17.292 -8.291 1.00 29.53 339 ASP A CA 1
ATOM 2624 C C . ASP A 1 339 ? -25.290 16.886 -8.032 1.00 29.53 339 ASP A C 1
ATOM 2626 O O . ASP A 1 339 ? -25.951 16.362 -8.940 1.00 29.53 339 ASP A O 1
ATOM 2630 N N . PRO A 1 340 ? -25.819 17.082 -6.814 1.00 34.41 340 PRO A N 1
ATOM 2631 C CA . PRO A 1 340 ? -27.205 16.767 -6.540 1.00 34.41 340 PRO A CA 1
ATOM 2632 C C . PRO A 1 340 ? -28.050 17.836 -7.232 1.00 34.41 340 PRO A C 1
ATOM 2634 O O . PRO A 1 340 ? -28.187 18.949 -6.726 1.00 34.41 340 PRO A O 1
ATOM 2637 N N . VAL A 1 341 ? -28.585 17.529 -8.414 1.00 33.84 341 VAL A N 1
ATOM 2638 C CA . VAL A 1 341 ? -29.506 18.427 -9.117 1.00 33.84 341 VAL A CA 1
ATOM 2639 C C . VAL A 1 341 ? -30.938 17.909 -8.981 1.00 33.84 341 VAL A C 1
ATOM 2641 O O . VAL A 1 341 ? -31.291 16.910 -9.600 1.00 33.84 341 VAL A O 1
ATOM 2644 N N . ASP A 1 342 ? -31.679 18.636 -8.134 1.00 37.09 342 ASP A N 1
ATOM 2645 C CA . ASP A 1 342 ? -33.136 18.888 -8.034 1.00 37.09 342 ASP A CA 1
ATOM 2646 C C . ASP A 1 342 ? -34.164 17.800 -8.403 1.00 37.09 342 ASP A C 1
ATOM 2648 O O . ASP A 1 342 ? -34.335 17.478 -9.604 1.00 37.09 342 ASP A O 1
#

Mean predicted aligned error: 15.63 Å

Radius of gyration: 23.91 Å; Cα contacts (8 Å, |Δi|>4): 559; chains: 1; bounding box: 66×68×64 Å

pLDDT: mean 77.65, std 22.25, range [26.09, 98.69]

Secondary structure (DSSP, 8-state):
----------PPP--------------------SS-EEEEE--GGG-S-S-EEEEEEETT-S-BSS-TT-TTTBPEEEETTEEEEEHHHHHSPPPPTT--EEEEEEETTS-BBPPEEE-GGGTT-EEEEEEEEEE-SS-TT-EEEEEEETTS-HHHHSBBPEE-TTS-EE-SBPPTT--HHHHHHHIIIIIHHHHHHHSS--HHHHHHHHHHHHT--HHHHHHHHHHHT------TT---SS-----------SS-EEEET-TT-SS--SHHHHHHHHHHHTTSS----HHHHHHH--S-SS--SHHHHHHHHHHHTT---SS--EEEE--GGGGS------

Sequence (342 aa):
MKSTKQILSLVLVFLLALSSIAFAASAEDFTPSEEPVLYFEVPENWGEVTSIFCHIWEYGSTGSFANWQSKKEKCTKESEGVYSYSIAKRTGHAIEEGTMYCVIFSADTGSQTYDLFFSTDCLGDTAYCDGRMYENPQDSNKTAQAAFWKHQDPLTYGPIYQITSIGNTAGTALPPNRTVSDLFFDFLTVNLENARKYSNKNDQEIIDNLIEKLDITNEEAAQVIAEAGVTVDWTAGKVSSGDEVPTSPDETTPDEIVIYGDANLDESVNIKDATLIQKIAAGLESISSVQSRWCADVNFDGYVNIKDATAIQKFVAGIESEDCIGTGTIWKDYFAPIDPVD